Protein AF-A0A485L4R8-F1 (afdb_monomer_lite)

Organism: NCBI:txid120398

Foldseek 3Di:
DQPKAKAKAFEAALLRHGQVPDAIDIFIDGQQDFQQVVLVRVCVVVCVPPCSCPPPDSVQKFKDQDPVLSPDPDRDGGDRRHGCPPARNDSRRHIYTYDYDCVVVPPPPPQDFFFDPDPVLVVVQVVLLVLLCVCCVVVVVVLVVVQVVLVVQVVPDPDRDPDDDDDDDPPPCSSSNVSVNPDPDDDDDEDCDQDDPPHDSPNNRRNSVNVVLVVQVVQLVCVVPDPVLVVDCPHCSNVVNPNSNVVVVVVVVCVRVVPPPPDDDDDDDDD

Sequence (271 aa):
MEDNRRVWFVLVDDKGQAYMGMAAHVVNIPSDSVIAEFKDAVKEKCDRQGDDLKGILSFKLHVYANLDELHKENPVPLEEDSAIGTFGLSKKGALYVVVPSHDESSKAMDVTVKESDDKDHLKELTYYQQRGRLIQDNCKEVCDAILNKVEEFYALTDLPLPFICVEGSSGMGKSQLAFALQGRRPYFYWIATPIGVDSQQIYKNFASISRRFDYFVGLDDPRTKREDAILNSMSSIYEDGELWTYGFIRSLLDYCNSGNFANGRCPYKDC

Radius of gyration: 26.32 Å; chains: 1; bounding box: 63×38×73 Å

Structure (mmCIF, N/CA/C/O backbone):
data_AF-A0A485L4R8-F1
#
_entry.id   AF-A0A485L4R8-F1
#
loop_
_atom_site.group_PDB
_atom_site.id
_atom_site.type_symbol
_atom_site.label_atom_id
_atom_site.label_alt_id
_atom_site.label_comp_id
_atom_site.label_asym_id
_atom_site.label_entity_id
_atom_site.label_seq_id
_atom_site.pdbx_PDB_ins_code
_atom_site.Cartn_x
_atom_site.Cartn_y
_atom_site.Cartn_z
_atom_site.occupancy
_atom_site.B_iso_or_equiv
_atom_site.auth_seq_id
_atom_site.auth_comp_id
_atom_site.auth_asym_id
_atom_site.auth_atom_id
_atom_site.pdbx_PDB_model_num
ATOM 1 N N . MET A 1 1 ? 16.504 5.325 -47.261 1.00 50.53 1 MET A N 1
ATOM 2 C CA . MET A 1 1 ? 16.868 4.023 -46.672 1.00 50.53 1 MET A CA 1
ATOM 3 C C . MET A 1 1 ? 17.318 4.342 -45.272 1.00 50.53 1 MET A C 1
ATOM 5 O O . MET A 1 1 ? 18.192 5.190 -45.152 1.00 50.53 1 MET A O 1
ATOM 9 N N . GLU A 1 2 ? 16.669 3.782 -44.258 1.00 58.34 2 GLU A N 1
ATOM 10 C CA . GLU A 1 2 ? 17.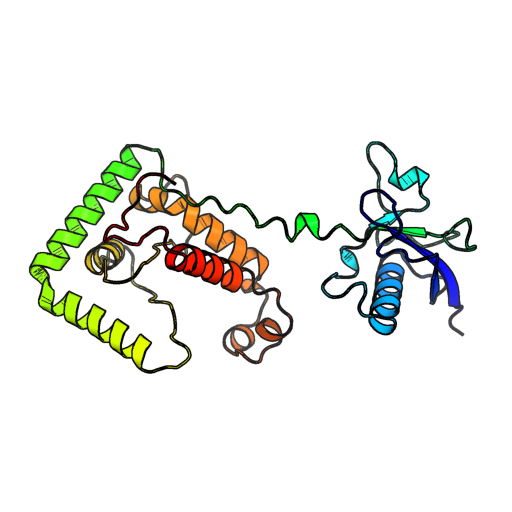186 3.870 -42.890 1.00 58.34 2 GLU A CA 1
ATOM 11 C C . GLU A 1 2 ? 18.552 3.187 -42.878 1.00 58.34 2 GLU A C 1
ATOM 13 O O . GLU A 1 2 ? 18.681 2.024 -43.271 1.00 58.34 2 GLU A O 1
ATOM 18 N N . ASP A 1 3 ? 19.586 3.959 -42.555 1.00 83.25 3 ASP A N 1
ATOM 19 C CA . ASP A 1 3 ? 20.924 3.421 -42.375 1.00 83.25 3 ASP A CA 1
ATOM 20 C C . ASP A 1 3 ? 20.928 2.698 -41.032 1.00 83.25 3 ASP A C 1
ATOM 22 O O . ASP A 1 3 ? 20.904 3.334 -39.984 1.00 83.25 3 ASP A O 1
ATOM 26 N N . ASN A 1 4 ? 20.854 1.369 -41.070 1.00 89.25 4 ASN A N 1
ATOM 27 C CA . ASN A 1 4 ? 20.826 0.539 -39.874 1.00 89.25 4 ASN A CA 1
ATOM 28 C C . ASN A 1 4 ? 22.226 0.008 -39.577 1.00 89.25 4 ASN A C 1
ATOM 30 O O . ASN A 1 4 ? 22.932 -0.493 -40.457 1.00 89.25 4 ASN A O 1
ATOM 34 N N . ARG A 1 5 ? 22.596 0.024 -38.299 1.00 91.06 5 ARG A N 1
ATOM 35 C CA . ARG A 1 5 ? 23.877 -0.466 -37.791 1.00 91.06 5 ARG A CA 1
ATOM 36 C C . ARG A 1 5 ? 23.697 -1.651 -36.855 1.00 91.06 5 ARG A C 1
ATOM 38 O O . ARG A 1 5 ? 22.714 -1.773 -36.128 1.00 91.06 5 ARG A O 1
ATOM 45 N N . ARG A 1 6 ? 24.717 -2.509 -36.839 1.00 93.56 6 ARG A N 1
ATOM 46 C CA . ARG A 1 6 ? 24.861 -3.586 -35.854 1.00 93.56 6 ARG A CA 1
ATOM 47 C C . ARG A 1 6 ? 25.519 -3.045 -34.596 1.00 93.56 6 ARG A C 1
ATOM 49 O O . ARG A 1 6 ? 26.616 -2.495 -34.683 1.00 93.56 6 ARG A O 1
ATOM 56 N N . VAL A 1 7 ? 24.896 -3.279 -33.446 1.00 95.62 7 VAL A N 1
ATOM 57 C CA . VAL A 1 7 ? 25.447 -2.923 -32.134 1.00 95.62 7 VAL A CA 1
ATOM 58 C C . VAL A 1 7 ? 25.569 -4.171 -31.274 1.00 95.62 7 VAL A C 1
ATOM 60 O O . VAL A 1 7 ? 24.579 -4.843 -30.983 1.00 95.62 7 VAL A O 1
ATOM 63 N N . TRP A 1 8 ? 26.805 -4.500 -30.909 1.00 96.44 8 TRP A N 1
ATOM 64 C CA . TRP A 1 8 ? 27.137 -5.601 -30.015 1.00 96.44 8 TRP A CA 1
ATOM 65 C C . TRP A 1 8 ? 26.924 -5.206 -28.558 1.00 96.44 8 TRP A C 1
ATOM 67 O O . TRP A 1 8 ? 27.327 -4.119 -28.142 1.00 96.44 8 TRP A O 1
ATOM 77 N N . PHE A 1 9 ? 26.356 -6.123 -27.781 1.00 94.88 9 PHE A N 1
ATOM 78 C CA . PHE A 1 9 ? 26.111 -5.947 -26.355 1.00 94.88 9 PHE A CA 1
ATOM 79 C C . PHE A 1 9 ? 26.279 -7.257 -25.585 1.00 94.88 9 PHE A C 1
ATOM 81 O O . PHE A 1 9 ? 26.231 -8.340 -26.171 1.00 94.88 9 PHE A O 1
ATOM 88 N N . VAL A 1 10 ? 26.480 -7.159 -24.277 1.00 93.62 10 VAL A N 1
ATOM 89 C CA . VAL A 1 10 ? 26.489 -8.278 -23.329 1.00 93.62 10 VAL A CA 1
ATOM 90 C C . VAL A 1 10 ? 25.524 -7.935 -22.202 1.00 93.62 10 VAL A C 1
ATOM 92 O O . VAL A 1 10 ? 25.563 -6.814 -21.698 1.00 93.62 10 VAL A O 1
ATOM 95 N N . LEU A 1 11 ? 24.679 -8.891 -21.815 1.00 91.38 11 LEU A N 1
ATOM 96 C CA . LEU A 1 11 ? 23.879 -8.774 -20.598 1.00 91.38 11 LEU A CA 1
ATOM 97 C C . LEU A 1 11 ? 24.709 -9.221 -19.404 1.00 91.38 11 LEU A C 1
ATOM 99 O O . LEU A 1 11 ? 25.280 -10.316 -19.411 1.00 91.38 11 LEU A O 1
ATOM 103 N N . VAL A 1 12 ? 24.757 -8.379 -18.382 1.00 89.50 12 VAL A N 1
ATOM 104 C CA . VAL A 1 12 ? 25.459 -8.666 -17.133 1.00 89.50 12 VAL A CA 1
ATOM 105 C C . VAL A 1 12 ? 24.585 -8.364 -15.922 1.00 89.50 12 VAL A C 1
ATOM 107 O O . VAL A 1 12 ? 23.624 -7.608 -16.032 1.00 89.50 12 VAL A O 1
ATOM 110 N N . ASP A 1 13 ? 24.902 -8.968 -14.7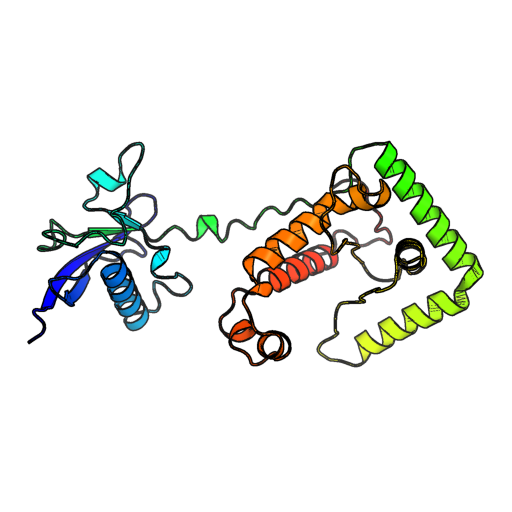82 1.00 86.94 13 ASP A N 1
ATOM 111 C CA . ASP A 1 13 ? 24.355 -8.568 -13.487 1.00 86.94 13 ASP A CA 1
ATOM 112 C C . ASP A 1 13 ? 25.042 -7.297 -12.944 1.00 86.94 13 ASP A C 1
ATOM 114 O O . ASP A 1 13 ? 25.935 -6.715 -13.570 1.00 86.94 13 ASP A O 1
ATOM 118 N N . ASP A 1 14 ? 24.622 -6.867 -11.754 1.00 80.75 14 ASP A N 1
ATOM 119 C CA . ASP A 1 14 ? 25.173 -5.725 -11.013 1.00 80.75 14 ASP A CA 1
ATOM 120 C C . ASP A 1 14 ? 26.667 -5.860 -10.658 1.00 80.75 14 ASP A C 1
ATOM 122 O O . ASP A 1 14 ? 27.319 -4.870 -10.328 1.00 80.75 14 ASP A O 1
ATOM 126 N N . LYS A 1 15 ? 27.234 -7.066 -10.763 1.00 80.50 15 LYS A N 1
ATOM 127 C CA . LYS A 1 15 ? 28.652 -7.375 -10.526 1.00 80.50 15 LYS A CA 1
ATOM 128 C C . LYS A 1 15 ? 29.443 -7.529 -11.826 1.00 80.50 15 LYS A C 1
ATOM 130 O O . LYS A 1 15 ? 30.606 -7.932 -11.777 1.00 80.50 15 LYS A O 1
ATOM 135 N N . GLY A 1 16 ? 28.829 -7.259 -12.980 1.00 81.12 16 GLY A N 1
ATOM 136 C CA . GLY A 1 16 ? 29.465 -7.406 -14.287 1.00 81.12 16 GLY A CA 1
ATOM 137 C C . GLY A 1 16 ? 29.642 -8.861 -14.739 1.00 81.12 16 GLY A C 1
ATOM 138 O O . GLY A 1 16 ? 30.386 -9.116 -15.689 1.00 81.12 16 GLY A O 1
ATOM 139 N N . GLN A 1 17 ? 28.987 -9.827 -14.087 1.00 85.75 17 GLN A N 1
ATOM 140 C CA . GLN A 1 17 ? 29.003 -11.233 -14.495 1.00 85.75 17 GLN A CA 1
ATOM 141 C C . GLN A 1 17 ? 27.931 -11.497 -15.548 1.00 85.75 17 GLN A C 1
ATOM 143 O O . GLN A 1 17 ? 26.891 -10.853 -15.555 1.00 85.75 17 GLN A O 1
ATOM 148 N N . ALA A 1 18 ? 28.169 -12.458 -16.443 1.00 85.38 18 ALA A N 1
ATOM 149 C CA . ALA A 1 18 ? 27.232 -12.784 -17.517 1.00 85.38 18 ALA A CA 1
ATOM 150 C C . ALA A 1 18 ? 25.843 -13.156 -16.968 1.00 85.38 18 ALA A C 1
ATOM 152 O O . ALA A 1 18 ? 25.689 -14.160 -16.267 1.00 85.38 18 ALA A O 1
ATOM 153 N N . TYR A 1 19 ? 24.828 -12.377 -17.338 1.00 81.19 19 TYR A N 1
ATOM 154 C CA . TYR A 1 19 ? 23.455 -12.601 -16.900 1.00 81.19 19 TYR A CA 1
ATOM 155 C C . TYR A 1 19 ? 22.917 -13.897 -17.516 1.00 81.19 19 TYR A C 1
ATOM 157 O O . TYR A 1 19 ? 22.982 -14.081 -18.732 1.00 81.19 19 TYR A O 1
ATOM 165 N N . MET A 1 20 ? 22.451 -14.829 -16.677 1.00 74.94 20 MET A N 1
ATOM 166 C CA . MET A 1 20 ? 21.982 -16.168 -17.082 1.00 74.94 20 MET A CA 1
ATOM 167 C C . MET A 1 20 ? 22.962 -16.948 -17.988 1.00 74.94 20 MET A C 1
ATOM 169 O O . MET A 1 20 ? 22.558 -17.787 -18.790 1.00 74.94 20 MET A O 1
ATOM 173 N N . GLY A 1 21 ? 24.270 -16.683 -17.878 1.00 69.00 21 GLY A N 1
ATOM 174 C CA . GLY A 1 21 ? 25.283 -17.325 -18.723 1.00 69.00 21 GLY A CA 1
ATOM 175 C C . GLY A 1 21 ? 25.257 -16.885 -20.193 1.00 69.00 21 GLY A C 1
ATOM 176 O O . GLY A 1 21 ? 25.842 -17.566 -21.040 1.00 69.00 21 GLY A O 1
ATOM 177 N N . MET A 1 22 ? 24.601 -15.764 -20.514 1.00 72.88 22 MET A N 1
ATOM 178 C CA . MET A 1 22 ? 24.531 -15.252 -21.880 1.00 72.88 22 MET A CA 1
ATOM 179 C C . MET A 1 22 ? 25.880 -14.759 -22.400 1.00 72.88 22 MET A C 1
ATOM 181 O O . MET A 1 22 ? 26.682 -14.135 -21.704 1.00 72.88 22 MET A O 1
ATOM 185 N N . ALA A 1 23 ? 26.108 -15.015 -23.686 1.00 81.44 23 ALA A N 1
ATOM 186 C CA . ALA A 1 23 ? 27.245 -14.483 -24.420 1.00 81.44 23 ALA A CA 1
ATOM 187 C C . ALA A 1 23 ? 26.910 -13.113 -25.037 1.00 81.44 23 ALA A C 1
ATOM 189 O O . ALA A 1 23 ? 25.791 -12.622 -24.950 1.00 81.44 23 ALA A O 1
ATOM 190 N N . ALA A 1 24 ? 27.880 -12.486 -25.707 1.00 86.50 24 ALA A N 1
ATOM 191 C CA . ALA A 1 24 ? 27.609 -11.253 -26.442 1.00 86.50 24 ALA A CA 1
ATOM 192 C C . ALA A 1 24 ? 26.621 -11.480 -27.600 1.00 86.50 24 ALA A C 1
ATOM 194 O O . ALA A 1 24 ? 26.826 -12.370 -28.435 1.00 86.50 24 ALA A O 1
ATOM 195 N N . HIS A 1 25 ? 25.624 -10.608 -27.694 1.00 90.31 25 HIS A N 1
ATOM 196 C CA . HIS A 1 25 ? 24.596 -10.576 -28.725 1.00 90.31 25 HIS A CA 1
ATOM 197 C C . HIS A 1 25 ? 24.671 -9.278 -29.542 1.00 90.31 25 HIS A C 1
ATOM 199 O O . HIS A 1 25 ? 25.528 -8.424 -29.325 1.00 90.31 25 HIS A O 1
ATOM 205 N N . VAL A 1 26 ? 23.800 -9.162 -30.547 1.00 93.06 26 VAL A N 1
ATOM 206 C CA . VAL A 1 26 ? 23.752 -8.016 -31.464 1.00 93.06 26 VAL A CA 1
ATOM 207 C C . VAL A 1 26 ? 22.314 -7.581 -31.718 1.00 93.06 26 VAL A C 1
ATOM 209 O O . VAL A 1 26 ? 21.455 -8.435 -31.941 1.00 93.06 26 VAL A O 1
ATOM 212 N N . VAL A 1 27 ? 22.058 -6.278 -31.723 1.00 94.31 27 VAL A N 1
ATOM 213 C CA . VAL A 1 27 ? 20.811 -5.672 -32.219 1.00 94.31 27 VAL A CA 1
ATOM 214 C C . VAL A 1 27 ? 21.087 -4.884 -33.499 1.00 94.31 27 VAL A C 1
ATOM 216 O O . VAL A 1 27 ? 22.215 -4.437 -33.726 1.00 94.31 27 VAL A O 1
ATOM 219 N N . ASN A 1 28 ? 20.067 -4.755 -34.347 1.00 94.31 28 ASN A N 1
ATOM 220 C CA . ASN A 1 28 ? 20.088 -3.883 -35.519 1.00 94.31 28 ASN A CA 1
ATOM 221 C C . ASN A 1 28 ? 19.180 -2.694 -35.221 1.00 94.31 28 ASN A C 1
ATOM 223 O O . ASN A 1 28 ? 17.996 -2.903 -34.980 1.00 94.31 28 ASN A O 1
ATOM 227 N N . ILE A 1 29 ? 19.739 -1.490 -35.235 1.00 93.06 29 ILE A N 1
ATOM 228 C CA . ILE A 1 29 ? 19.034 -0.241 -34.922 1.00 93.06 29 ILE A CA 1
ATOM 229 C C . ILE A 1 29 ? 19.470 0.858 -35.903 1.00 93.06 29 ILE A C 1
ATOM 231 O O . ILE A 1 29 ? 20.538 0.705 -36.512 1.00 93.06 29 ILE A O 1
ATOM 235 N N . PRO A 1 30 ? 18.697 1.943 -36.062 1.00 92.88 30 PRO A N 1
ATOM 236 C CA . PRO A 1 30 ? 19.112 3.116 -36.828 1.00 92.88 30 PRO A CA 1
ATOM 237 C C . PRO A 1 30 ? 20.484 3.672 -36.407 1.00 92.88 30 PRO A C 1
ATOM 239 O O . PRO A 1 30 ? 20.904 3.596 -35.250 1.00 92.88 30 PRO A O 1
ATOM 242 N N . SER A 1 31 ? 21.237 4.206 -37.371 1.00 88.38 31 SER A N 1
ATOM 243 C CA . SER A 1 31 ? 22.587 4.745 -37.158 1.00 88.38 31 SER A CA 1
ATOM 244 C C . SER A 1 31 ? 22.620 5.968 -36.237 1.00 88.38 31 SER A C 1
ATOM 246 O O . SER A 1 31 ? 23.642 6.204 -35.590 1.00 88.38 31 SER A O 1
ATOM 248 N N . ASP A 1 32 ? 21.526 6.721 -36.180 1.00 89.62 32 ASP A N 1
ATOM 249 C CA . ASP A 1 32 ? 21.309 7.902 -35.345 1.00 89.62 32 ASP A CA 1
ATOM 250 C C . ASP A 1 32 ? 20.651 7.592 -33.991 1.00 89.62 32 ASP A C 1
ATOM 252 O O . ASP A 1 32 ? 20.410 8.516 -33.215 1.00 89.62 32 ASP A O 1
ATOM 256 N N . SER A 1 33 ? 20.429 6.312 -33.670 1.00 90.69 33 SER A N 1
ATOM 257 C CA . SER A 1 33 ? 19.805 5.912 -32.412 1.00 90.69 33 SER A CA 1
ATOM 258 C C . SER A 1 33 ? 20.568 6.363 -31.168 1.00 90.69 33 SER A C 1
ATOM 260 O O . SER A 1 33 ? 21.808 6.398 -31.110 1.00 90.69 33 SER A O 1
ATOM 262 N N . VAL A 1 34 ? 19.782 6.636 -30.131 1.00 90.31 34 VAL A N 1
ATOM 263 C CA . VAL A 1 34 ? 20.233 6.972 -28.777 1.00 90.31 34 VAL A CA 1
ATOM 264 C C . VAL A 1 34 ? 20.171 5.758 -27.846 1.00 90.31 34 VAL A C 1
ATOM 266 O O . VAL A 1 34 ? 19.646 4.698 -28.198 1.00 90.31 34 VAL A O 1
ATOM 269 N N . ILE A 1 35 ? 20.719 5.894 -26.639 1.00 89.69 35 ILE A N 1
ATOM 270 C CA . ILE A 1 35 ? 20.768 4.808 -25.653 1.00 89.69 35 ILE A CA 1
ATOM 271 C C . ILE A 1 35 ? 19.369 4.301 -25.273 1.00 89.69 35 ILE A C 1
ATOM 273 O O . ILE A 1 35 ? 19.212 3.091 -25.121 1.00 89.69 35 ILE A O 1
ATOM 277 N N . ALA A 1 36 ? 18.354 5.167 -25.175 1.00 81.56 36 ALA A N 1
ATOM 278 C CA . ALA A 1 36 ? 16.973 4.751 -24.897 1.00 81.56 36 ALA A CA 1
ATOM 279 C C . ALA A 1 36 ? 16.441 3.739 -25.932 1.00 81.56 36 ALA A C 1
ATOM 281 O O . ALA A 1 36 ? 16.028 2.636 -25.575 1.00 81.56 36 ALA A O 1
ATOM 282 N N . GLU A 1 37 ? 16.549 4.065 -27.222 1.00 88.06 37 GLU A N 1
ATOM 283 C CA . GLU A 1 37 ? 16.113 3.194 -28.324 1.00 88.06 37 GLU A CA 1
ATOM 284 C C . GLU A 1 37 ? 16.899 1.877 -28.358 1.00 88.06 37 GLU A C 1
ATOM 286 O O . GLU A 1 37 ? 16.365 0.810 -28.667 1.00 88.06 37 GLU A O 1
ATOM 291 N N . PHE A 1 38 ? 18.181 1.928 -27.993 1.00 93.25 38 PHE A N 1
ATOM 292 C CA . PHE A 1 38 ? 18.995 0.729 -27.846 1.00 93.25 38 PHE A CA 1
ATOM 293 C C . PHE A 1 38 ? 18.520 -0.169 -26.694 1.00 93.25 38 PHE A C 1
ATOM 295 O O . PHE A 1 38 ? 18.464 -1.386 -26.882 1.00 93.25 38 PHE A O 1
ATOM 302 N N . LYS A 1 39 ? 18.143 0.391 -25.533 1.00 91.62 39 LYS A N 1
ATOM 303 C CA . LYS A 1 39 ? 17.572 -0.384 -24.414 1.00 91.62 39 LYS A CA 1
ATOM 304 C C . LYS A 1 39 ? 16.289 -1.102 -24.844 1.00 91.62 39 LYS A C 1
ATOM 306 O O . LYS A 1 39 ? 16.130 -2.286 -24.543 1.00 91.62 39 LYS A O 1
ATOM 311 N N . ASP A 1 40 ? 15.418 -0.422 -25.587 1.00 88.00 40 ASP A N 1
ATOM 312 C CA . ASP A 1 40 ? 14.185 -1.009 -26.124 1.00 88.00 40 ASP A CA 1
ATOM 313 C C . ASP A 1 40 ? 14.479 -2.150 -27.103 1.00 88.00 40 ASP A C 1
ATOM 315 O O . ASP A 1 40 ? 13.918 -3.239 -26.972 1.00 88.00 40 ASP A O 1
ATOM 319 N N . ALA A 1 41 ? 15.424 -1.955 -28.028 1.00 92.75 41 ALA A N 1
ATOM 320 C CA . ALA A 1 41 ? 15.828 -2.987 -28.981 1.00 92.75 41 ALA A CA 1
ATOM 321 C C . ALA A 1 41 ? 16.456 -4.216 -28.299 1.00 92.75 41 ALA A C 1
ATOM 323 O O . ALA A 1 41 ? 16.241 -5.355 -28.728 1.00 92.75 41 ALA A O 1
ATOM 324 N N . VAL A 1 42 ? 17.238 -4.010 -27.233 1.00 90.81 42 VAL A N 1
ATOM 325 C CA . VAL A 1 42 ? 17.793 -5.101 -26.418 1.00 90.81 42 VAL A CA 1
ATOM 326 C C . VAL A 1 42 ? 16.670 -5.860 -25.722 1.00 90.81 42 VAL A C 1
ATOM 328 O O . VAL A 1 42 ? 16.638 -7.089 -25.814 1.00 90.81 42 VAL A O 1
ATOM 331 N N . LYS A 1 43 ? 15.728 -5.154 -25.087 1.00 86.69 43 LYS A N 1
ATOM 332 C CA . LYS A 1 43 ? 14.575 -5.775 -24.431 1.00 86.69 43 LYS A CA 1
ATOM 333 C C . LYS A 1 43 ? 13.748 -6.605 -25.407 1.00 86.69 43 LYS A C 1
ATOM 335 O O . LYS A 1 43 ? 13.560 -7.798 -25.185 1.00 86.69 43 LYS A O 1
ATOM 340 N N . GLU A 1 44 ? 13.332 -6.002 -26.515 1.00 87.50 44 GLU A N 1
ATOM 341 C CA . GLU A 1 44 ? 12.519 -6.661 -27.537 1.00 87.50 44 GLU A CA 1
ATOM 342 C C . GLU A 1 44 ? 13.203 -7.930 -28.073 1.00 87.50 44 GLU A C 1
ATOM 344 O O . GLU A 1 44 ? 12.561 -8.954 -28.320 1.00 87.50 44 GLU A O 1
ATOM 349 N N . LYS A 1 45 ? 14.531 -7.892 -28.231 1.00 88.38 45 LYS A N 1
ATOM 350 C CA . LYS A 1 45 ? 15.305 -9.063 -28.636 1.00 88.38 45 LYS A CA 1
ATOM 351 C C . LYS A 1 45 ? 15.279 -10.177 -27.586 1.00 88.38 45 LYS A C 1
ATOM 353 O O . LYS A 1 45 ? 15.116 -11.331 -27.977 1.00 88.38 45 LYS A O 1
ATOM 358 N N . CYS A 1 46 ? 15.469 -9.859 -26.308 1.00 84.44 46 CYS A N 1
ATOM 359 C CA . CYS A 1 46 ? 15.510 -10.862 -25.238 1.00 84.44 46 CYS A CA 1
ATOM 360 C C . CYS A 1 46 ? 14.133 -11.494 -25.012 1.00 84.44 46 CYS A C 1
ATOM 362 O O . CYS A 1 46 ? 14.023 -12.716 -24.930 1.00 84.44 46 CYS A O 1
ATOM 364 N N . ASP A 1 47 ? 13.076 -10.680 -25.035 1.00 81.12 47 ASP A N 1
ATOM 365 C CA . ASP A 1 47 ? 11.696 -11.153 -24.904 1.00 81.12 47 ASP A CA 1
ATOM 366 C C . ASP A 1 47 ? 11.349 -12.139 -26.042 1.00 81.12 47 ASP A C 1
ATOM 368 O O . ASP A 1 47 ? 10.801 -13.211 -25.805 1.00 81.12 47 ASP A O 1
ATOM 372 N N . ARG A 1 48 ? 11.786 -11.868 -27.283 1.00 80.75 48 ARG A N 1
ATOM 373 C CA . ARG A 1 48 ? 11.597 -12.795 -28.419 1.00 80.75 48 ARG A CA 1
ATOM 374 C C . ARG A 1 48 ? 12.374 -14.111 -28.315 1.00 80.75 48 ARG A C 1
ATOM 376 O O . ARG A 1 48 ? 11.999 -15.068 -28.992 1.00 80.75 48 ARG A O 1
ATOM 383 N N . GLN A 1 49 ? 13.498 -14.145 -27.598 1.00 75.19 49 GLN A N 1
ATOM 384 C CA . GLN A 1 49 ? 14.407 -15.299 -27.593 1.00 75.19 49 GLN A CA 1
ATOM 385 C C . GLN A 1 49 ? 14.174 -16.263 -26.429 1.00 75.19 49 GLN A C 1
ATOM 387 O O . GLN A 1 49 ? 14.479 -17.447 -26.585 1.00 75.19 49 GLN A O 1
ATOM 392 N N . GLY A 1 50 ? 13.595 -15.802 -25.321 1.00 66.62 50 GLY A N 1
ATOM 393 C CA . GLY A 1 50 ? 13.395 -16.666 -24.160 1.00 66.62 50 GLY A CA 1
ATOM 394 C C . GLY A 1 50 ? 12.692 -16.034 -22.966 1.00 66.62 50 GLY A C 1
ATOM 395 O O . GLY A 1 50 ? 12.723 -16.642 -21.902 1.00 66.62 50 GLY A O 1
ATOM 396 N N . ASP A 1 51 ? 12.061 -14.858 -23.110 1.00 67.44 51 ASP A N 1
ATOM 397 C CA . ASP A 1 51 ? 11.502 -14.102 -21.974 1.00 67.44 51 ASP A CA 1
ATOM 398 C C . ASP A 1 51 ? 12.566 -13.765 -20.892 1.00 67.44 51 ASP A C 1
ATOM 400 O O . ASP A 1 51 ? 12.237 -13.546 -19.728 1.00 67.44 51 ASP A O 1
ATOM 404 N N . ASP A 1 52 ? 13.856 -13.689 -21.248 1.00 69.44 52 ASP A N 1
ATOM 405 C CA . ASP A 1 52 ? 14.957 -13.543 -20.275 1.00 69.44 52 ASP A CA 1
ATOM 406 C C . ASP A 1 52 ? 14.926 -12.214 -19.489 1.00 69.44 52 ASP A C 1
ATOM 408 O O . ASP A 1 52 ? 15.543 -12.097 -18.433 1.00 69.44 52 ASP A O 1
ATOM 412 N N . LEU A 1 53 ? 14.196 -11.209 -19.991 1.00 73.44 53 LEU A N 1
ATOM 413 C CA . LEU A 1 53 ? 13.957 -9.913 -19.337 1.00 73.44 53 LEU A CA 1
ATOM 414 C C . LEU A 1 53 ? 12.483 -9.721 -18.937 1.00 73.44 53 LEU A C 1
ATOM 416 O O . LEU A 1 53 ? 11.992 -8.591 -18.823 1.00 73.44 53 LEU A O 1
ATOM 420 N N . LYS A 1 54 ? 11.746 -10.816 -18.732 1.00 73.31 54 LYS A N 1
ATOM 421 C CA . LYS A 1 54 ? 10.341 -10.772 -18.323 1.00 73.31 54 LYS A CA 1
ATOM 422 C C . LYS A 1 54 ? 10.171 -10.024 -17.001 1.00 73.31 54 LYS A C 1
ATOM 424 O O . LYS A 1 54 ? 10.827 -10.325 -16.012 1.00 73.31 54 LYS A O 1
ATOM 429 N N . GLY A 1 55 ? 9.269 -9.042 -16.991 1.00 67.81 55 GLY A N 1
ATOM 430 C CA . GLY A 1 55 ? 9.035 -8.165 -15.835 1.00 67.81 55 GLY A CA 1
ATOM 431 C C . GLY A 1 55 ? 10.067 -7.041 -15.663 1.00 67.81 55 GLY A C 1
ATOM 432 O O . GLY A 1 55 ? 9.896 -6.187 -14.798 1.00 67.81 55 GLY A O 1
ATOM 433 N N . ILE A 1 56 ? 11.108 -6.984 -16.500 1.00 74.44 56 ILE A N 1
ATOM 434 C CA . ILE A 1 56 ? 12.094 -5.901 -16.497 1.00 74.44 56 ILE A CA 1
ATOM 435 C C . ILE A 1 56 ? 11.746 -4.918 -17.616 1.00 74.44 56 ILE A C 1
ATOM 437 O O . ILE A 1 56 ? 11.712 -5.267 -18.799 1.00 74.44 56 ILE A O 1
ATOM 441 N N . LEU A 1 57 ? 11.469 -3.672 -17.230 1.00 75.50 57 LEU A N 1
ATOM 442 C CA . LEU A 1 57 ? 11.224 -2.570 -18.159 1.00 75.50 57 LEU A CA 1
ATOM 443 C C . LEU A 1 57 ? 12.555 -2.084 -18.742 1.00 75.50 57 LEU A C 1
ATOM 445 O O . LEU A 1 57 ? 13.555 -2.012 -18.028 1.00 75.50 57 LEU A O 1
ATOM 449 N N . SER A 1 58 ? 12.571 -1.733 -20.028 1.00 80.12 58 SER A N 1
ATOM 450 C CA . SER A 1 58 ? 13.789 -1.339 -20.752 1.00 80.12 58 SER A CA 1
ATOM 451 C C . SER A 1 58 ? 14.512 -0.160 -20.097 1.00 80.12 58 SER A C 1
ATOM 453 O O . SER A 1 58 ? 15.733 -0.196 -19.984 1.00 80.12 58 SER A O 1
ATOM 455 N N . PHE A 1 59 ? 13.787 0.835 -19.571 1.00 76.56 59 PHE A N 1
ATOM 456 C CA . PHE A 1 59 ? 14.388 1.986 -18.880 1.00 76.56 59 PHE A CA 1
ATOM 457 C C . PHE A 1 59 ? 15.143 1.612 -17.592 1.00 76.56 59 PHE A C 1
ATOM 459 O O . PHE A 1 59 ? 16.052 2.335 -17.190 1.00 76.56 59 PHE A O 1
ATOM 466 N N . LYS A 1 60 ? 14.818 0.471 -16.958 1.00 81.75 60 LYS A N 1
ATOM 467 C CA . LYS A 1 60 ? 15.538 -0.032 -15.773 1.00 81.75 60 LYS A CA 1
ATOM 468 C C . LYS A 1 60 ? 16.909 -0.624 -16.131 1.00 81.75 60 LYS A C 1
ATOM 470 O O . LYS A 1 60 ? 17.708 -0.870 -15.236 1.00 81.75 60 LYS A O 1
ATOM 475 N N . LEU A 1 61 ? 17.198 -0.860 -17.412 1.00 86.62 61 LEU A N 1
ATOM 476 C CA . LEU A 1 61 ? 18.512 -1.322 -17.850 1.00 86.62 61 LEU A CA 1
ATOM 477 C C . LEU A 1 61 ? 19.524 -0.175 -17.768 1.00 86.62 61 LEU A C 1
ATOM 479 O O . LEU A 1 61 ? 19.281 0.923 -18.279 1.00 86.62 61 LEU A O 1
ATOM 483 N N . HIS A 1 62 ? 20.692 -0.445 -17.190 1.00 90.25 62 HIS A N 1
ATOM 484 C CA . HIS A 1 62 ? 21.817 0.488 -17.204 1.00 90.25 62 HIS A CA 1
ATOM 485 C C . HIS A 1 62 ? 22.817 0.077 -18.281 1.00 90.25 62 HIS A C 1
ATOM 487 O O . HIS A 1 62 ? 23.126 -1.101 -18.434 1.00 90.25 62 HIS A O 1
ATOM 493 N N . VAL A 1 63 ? 23.321 1.040 -19.053 1.00 92.44 63 VAL A N 1
ATOM 494 C CA . VAL A 1 63 ? 24.216 0.766 -20.183 1.00 92.44 63 VAL A CA 1
ATOM 495 C C . VAL A 1 63 ? 25.563 1.419 -19.930 1.00 92.44 63 VAL A C 1
ATOM 497 O O . VAL A 1 63 ? 25.633 2.620 -19.701 1.00 92.44 63 VAL A O 1
ATOM 500 N N . TYR A 1 64 ? 26.635 0.640 -20.015 1.00 93.19 64 TYR A N 1
ATOM 501 C CA . TYR A 1 64 ? 28.008 1.100 -19.839 1.00 93.19 64 TYR A CA 1
ATOM 502 C C . TYR A 1 64 ? 28.820 0.863 -21.108 1.00 93.19 64 TYR A C 1
ATOM 504 O O . TYR A 1 64 ? 28.633 -0.131 -21.819 1.00 93.19 64 TYR A O 1
ATOM 512 N N . ALA A 1 65 ? 29.756 1.773 -21.386 1.00 91.50 65 ALA A N 1
ATOM 513 C CA . ALA A 1 65 ? 30.589 1.709 -22.584 1.00 91.50 65 ALA A CA 1
ATOM 514 C C . ALA A 1 65 ? 31.478 0.451 -22.631 1.00 91.50 65 ALA A C 1
ATOM 516 O O . ALA A 1 65 ? 31.790 -0.045 -23.713 1.00 91.50 65 ALA A O 1
ATOM 517 N N . ASN A 1 66 ? 31.914 -0.039 -21.467 1.00 89.88 66 ASN A N 1
ATOM 518 C CA . ASN A 1 66 ? 32.754 -1.222 -21.291 1.00 89.88 66 ASN A CA 1
ATOM 519 C C . ASN A 1 66 ? 32.751 -1.664 -19.809 1.00 89.88 66 ASN A C 1
ATOM 521 O O . ASN A 1 66 ? 32.174 -0.988 -18.956 1.00 89.88 66 ASN A O 1
ATOM 525 N N . LEU A 1 67 ? 33.412 -2.788 -19.512 1.00 87.31 67 LEU A N 1
ATOM 526 C CA . LEU A 1 67 ? 33.503 -3.349 -18.160 1.00 87.31 67 LEU A CA 1
ATOM 527 C C . LEU A 1 67 ? 34.273 -2.448 -17.179 1.00 87.31 67 LEU A C 1
ATOM 529 O O . LEU A 1 67 ? 33.937 -2.406 -16.000 1.00 87.31 67 LEU A O 1
ATOM 533 N N . ASP A 1 68 ? 35.283 -1.714 -17.653 1.00 88.38 68 ASP A N 1
ATOM 534 C CA . ASP A 1 68 ? 36.089 -0.842 -16.792 1.00 88.38 68 ASP A CA 1
ATOM 535 C C . ASP A 1 68 ? 35.257 0.338 -16.268 1.00 88.38 68 ASP A C 1
ATOM 537 O O . ASP A 1 68 ? 35.391 0.712 -15.107 1.00 88.38 68 ASP A O 1
ATOM 541 N N . GLU A 1 69 ? 34.363 0.896 -17.094 1.00 88.25 69 GLU A N 1
ATOM 542 C CA . GLU A 1 69 ? 33.405 1.935 -16.686 1.00 88.25 69 GLU A CA 1
ATOM 543 C C . GLU A 1 69 ? 32.414 1.433 -15.629 1.00 88.25 69 GLU A C 1
ATOM 545 O O . GLU A 1 69 ? 32.130 2.149 -14.669 1.00 88.25 69 GLU A O 1
ATOM 550 N N . LEU A 1 70 ? 31.930 0.195 -15.778 1.00 87.12 70 LEU A N 1
ATOM 551 C CA . LEU A 1 70 ? 31.036 -0.443 -14.809 1.00 87.12 70 LEU A CA 1
ATOM 552 C C . LEU A 1 70 ? 31.717 -0.663 -13.446 1.00 87.12 70 LEU A C 1
ATOM 554 O O . LEU A 1 70 ? 31.068 -0.560 -12.412 1.00 87.12 70 LEU A O 1
ATOM 558 N N . HIS A 1 71 ? 33.021 -0.948 -13.425 1.00 87.50 71 HIS A N 1
ATOM 559 C CA . HIS A 1 71 ? 33.774 -1.237 -12.198 1.00 87.50 71 HIS A CA 1
ATOM 560 C C . HIS A 1 71 ? 34.406 -0.009 -11.522 1.00 87.50 71 HIS A C 1
ATOM 562 O O . HIS A 1 71 ? 35.177 -0.159 -10.570 1.00 87.50 71 HIS A O 1
ATOM 568 N N . LYS A 1 72 ? 34.114 1.212 -11.985 1.00 86.56 72 LYS A N 1
ATOM 569 C CA . LYS A 1 72 ? 34.538 2.433 -11.283 1.00 86.56 72 LYS A CA 1
ATOM 570 C C . LYS A 1 72 ? 33.865 2.530 -9.911 1.00 86.56 72 LYS A C 1
ATOM 572 O O . LYS A 1 72 ? 32.763 2.041 -9.719 1.00 86.56 72 LYS A O 1
ATOM 577 N N . GLU A 1 73 ? 34.510 3.230 -8.974 1.00 73.81 73 GLU A N 1
ATOM 578 C CA . GLU A 1 73 ? 33.988 3.456 -7.612 1.00 73.81 73 GLU A CA 1
ATOM 579 C C . GLU A 1 73 ? 32.607 4.138 -7.609 1.00 73.81 73 GLU A C 1
ATOM 581 O O . GLU A 1 73 ? 31.783 3.865 -6.746 1.00 73.81 73 GLU A O 1
ATOM 586 N N . ASN A 1 74 ? 32.339 4.980 -8.612 1.00 79.38 74 ASN A N 1
ATOM 587 C CA . ASN A 1 74 ? 31.028 5.566 -8.884 1.00 79.38 74 ASN A CA 1
ATOM 588 C C . ASN A 1 74 ? 30.718 5.386 -10.377 1.00 79.38 74 ASN A C 1
ATOM 590 O O . ASN A 1 74 ? 31.070 6.258 -11.180 1.00 79.38 74 ASN A O 1
ATOM 594 N N . PRO A 1 75 ? 30.150 4.240 -10.780 1.00 82.94 75 PRO A N 1
ATOM 595 C CA . PRO A 1 75 ? 29.952 3.929 -12.184 1.00 82.94 75 PRO A CA 1
ATOM 596 C C . PRO A 1 75 ? 28.779 4.746 -12.729 1.00 82.94 75 PRO A C 1
ATOM 598 O O . PRO A 1 75 ? 27.648 4.633 -12.257 1.00 82.94 75 PRO A O 1
ATOM 601 N N . VAL A 1 76 ? 29.045 5.567 -13.743 1.00 83.38 76 VAL A N 1
ATOM 602 C CA . VAL A 1 76 ? 28.030 6.410 -14.388 1.00 83.38 76 VAL A CA 1
ATOM 603 C C . VAL A 1 76 ? 27.574 5.727 -15.680 1.00 83.38 76 VAL A C 1
ATOM 605 O O . VAL A 1 76 ? 28.408 5.520 -16.567 1.00 83.38 76 VAL A O 1
ATOM 608 N N . PRO A 1 77 ? 26.295 5.325 -15.797 1.00 89.62 77 PRO A N 1
ATOM 609 C CA . PRO A 1 77 ? 25.776 4.765 -17.037 1.00 89.62 77 PRO A CA 1
ATOM 610 C C . PRO A 1 77 ? 25.718 5.833 -18.135 1.00 89.62 77 PRO A C 1
ATOM 612 O O . PRO A 1 77 ? 25.697 7.031 -17.866 1.00 89.62 77 PRO A O 1
ATOM 615 N N . LEU A 1 78 ? 25.676 5.394 -19.390 1.00 87.75 78 LEU A N 1
ATOM 616 C CA . LEU A 1 78 ? 25.434 6.275 -20.526 1.00 87.75 78 LEU A CA 1
ATOM 617 C C . LEU A 1 78 ? 24.021 6.865 -20.429 1.00 87.75 78 LEU A C 1
ATOM 619 O O . LEU A 1 78 ? 23.052 6.128 -20.221 1.00 87.75 78 LEU A O 1
ATOM 623 N N . GLU A 1 79 ? 23.928 8.183 -20.597 1.00 83.94 79 GLU A N 1
ATOM 624 C CA . GLU A 1 79 ? 22.665 8.926 -20.555 1.00 83.94 79 GLU A CA 1
ATOM 625 C C . GLU A 1 79 ? 21.725 8.481 -21.680 1.00 83.94 79 GLU A C 1
ATOM 627 O O . GLU A 1 79 ? 22.160 8.120 -22.776 1.00 83.94 79 GLU A O 1
ATOM 632 N N . GLU A 1 80 ? 20.421 8.511 -21.419 1.00 77.25 80 GLU A N 1
ATOM 633 C CA . GLU A 1 80 ? 19.413 7.938 -22.320 1.00 77.25 80 GLU A CA 1
ATOM 634 C C . GLU A 1 80 ? 19.308 8.657 -23.669 1.00 77.25 80 GLU A C 1
ATOM 636 O O . GLU A 1 80 ? 19.040 8.017 -24.689 1.00 77.25 80 GLU A O 1
ATOM 641 N N . ASP A 1 81 ? 19.565 9.963 -23.680 1.00 83.56 81 ASP A N 1
ATOM 642 C CA . ASP A 1 81 ? 19.560 10.829 -24.860 1.00 83.56 81 ASP A CA 1
ATOM 643 C C . ASP A 1 81 ? 20.916 10.871 -25.586 1.00 83.56 81 ASP A C 1
ATOM 645 O O . ASP A 1 81 ? 21.041 11.488 -26.647 1.00 83.56 81 ASP A O 1
ATOM 649 N N . SER A 1 82 ? 21.940 10.197 -25.052 1.00 85.31 82 SER A N 1
ATOM 650 C CA . SER A 1 82 ? 23.247 10.140 -25.695 1.00 85.31 82 SER A CA 1
ATOM 651 C C . SER A 1 82 ? 23.190 9.304 -26.967 1.00 85.31 82 SER A C 1
ATOM 653 O O . SER A 1 82 ? 22.692 8.177 -26.984 1.00 85.31 82 SER A O 1
ATOM 655 N N . ALA A 1 83 ? 23.771 9.834 -28.043 1.00 89.88 83 ALA A N 1
ATOM 656 C CA . ALA A 1 83 ? 23.969 9.074 -29.267 1.00 89.88 83 ALA A CA 1
ATOM 657 C C . ALA A 1 83 ? 24.886 7.869 -29.003 1.00 89.88 83 ALA A C 1
ATOM 659 O O . ALA A 1 83 ? 25.926 7.990 -28.352 1.00 89.88 83 ALA A O 1
ATOM 660 N N . ILE A 1 84 ? 24.553 6.711 -29.579 1.00 90.31 84 ILE A N 1
ATOM 661 C CA . ILE A 1 84 ? 25.350 5.482 -29.406 1.00 90.31 84 ILE A CA 1
ATOM 662 C C . ILE A 1 84 ? 26.750 5.632 -30.023 1.00 90.31 84 ILE A C 1
ATOM 664 O O . ILE A 1 84 ? 27.706 4.976 -29.605 1.00 90.31 84 ILE A O 1
ATOM 668 N N . GLY A 1 85 ? 26.898 6.497 -31.030 1.00 87.50 85 GLY A N 1
ATOM 669 C CA . GLY A 1 85 ? 28.198 6.867 -31.585 1.00 87.50 85 GLY A CA 1
ATOM 670 C C . GLY A 1 85 ? 29.001 5.649 -32.045 1.00 87.50 85 GLY A C 1
ATOM 671 O O . GLY A 1 85 ? 28.540 4.849 -32.854 1.00 87.50 85 GLY A O 1
ATOM 672 N N . THR A 1 86 ? 30.221 5.470 -31.547 1.00 89.19 86 THR A N 1
ATOM 673 C CA . THR A 1 86 ? 31.115 4.371 -31.962 1.00 89.19 86 THR A CA 1
ATOM 674 C C . THR A 1 86 ? 31.040 3.129 -31.067 1.00 89.19 86 THR A C 1
ATOM 676 O O . THR A 1 86 ? 31.789 2.173 -31.288 1.00 89.19 86 THR A O 1
ATOM 679 N N . PHE A 1 87 ? 30.134 3.090 -30.085 1.00 91.06 87 PHE A N 1
ATOM 680 C CA . PHE A 1 87 ? 30.014 1.953 -29.171 1.00 91.06 87 PHE A CA 1
ATOM 681 C C . PHE A 1 87 ? 29.427 0.708 -29.851 1.00 91.06 87 PHE A C 1
ATOM 683 O O . PHE A 1 87 ? 28.569 0.798 -30.729 1.00 91.06 87 PHE A O 1
ATOM 690 N N . GLY A 1 88 ? 29.880 -0.485 -29.455 1.00 91.19 88 GLY A N 1
ATOM 691 C CA . GLY A 1 88 ? 29.305 -1.744 -29.931 1.00 91.19 88 GLY A CA 1
ATOM 692 C C . GLY A 1 88 ? 29.625 -2.113 -31.382 1.00 91.19 88 GLY A C 1
ATOM 693 O O . GLY A 1 88 ? 29.007 -3.032 -31.906 1.00 91.19 88 GLY A O 1
ATOM 694 N N . LEU A 1 89 ? 30.588 -1.467 -32.055 1.00 91.56 89 LEU A N 1
ATOM 695 C CA . LEU A 1 89 ? 30.941 -1.796 -33.453 1.00 91.56 89 LEU A CA 1
ATOM 696 C C . LEU A 1 89 ? 31.583 -3.187 -33.621 1.00 91.56 89 LEU A C 1
ATOM 698 O O . LEU A 1 89 ? 31.654 -3.723 -34.727 1.00 91.56 89 LEU A O 1
ATOM 702 N N . SER A 1 90 ? 32.058 -3.794 -32.533 1.00 92.25 90 SER A N 1
ATOM 703 C CA . SER A 1 90 ? 32.627 -5.142 -32.535 1.00 92.25 90 SER A CA 1
ATOM 704 C C . SER A 1 90 ? 32.303 -5.880 -31.242 1.00 92.25 90 SER A C 1
ATOM 706 O O . SER A 1 90 ? 32.067 -5.255 -30.213 1.00 92.25 90 SER A O 1
ATOM 708 N N . LYS A 1 91 ? 32.403 -7.214 -31.264 1.00 88.00 91 LYS A N 1
ATOM 709 C CA . LYS A 1 91 ? 32.218 -8.055 -30.071 1.00 88.00 91 LYS A CA 1
ATOM 710 C C . LYS A 1 91 ? 33.160 -7.688 -28.910 1.00 88.00 91 LYS A C 1
ATOM 712 O O . LYS A 1 91 ? 32.788 -7.869 -27.760 1.00 88.00 91 LYS A O 1
ATOM 717 N N . LYS A 1 92 ? 34.370 -7.180 -29.194 1.00 87.12 92 LYS A N 1
ATOM 718 C CA . LYS A 1 92 ? 35.324 -6.725 -28.161 1.00 87.12 92 LYS A CA 1
ATOM 719 C C . LYS A 1 92 ? 34.959 -5.365 -27.565 1.00 87.12 92 LYS A C 1
ATOM 721 O O . LYS A 1 92 ? 35.309 -5.105 -26.425 1.00 87.12 92 LYS A O 1
ATOM 726 N N . GLY A 1 93 ? 34.291 -4.514 -28.340 1.00 89.38 93 GLY A N 1
ATOM 727 C CA . GLY A 1 93 ? 33.795 -3.209 -27.902 1.00 89.38 93 GLY A CA 1
ATOM 728 C C . GLY A 1 93 ? 32.296 -3.229 -27.621 1.00 89.38 93 GLY A C 1
ATOM 729 O O . GLY A 1 93 ? 31.632 -2.235 -27.900 1.00 89.38 93 GLY A O 1
ATOM 730 N N . ALA A 1 94 ? 31.762 -4.377 -27.196 1.00 93.50 94 ALA A N 1
ATOM 731 C CA . ALA A 1 94 ? 30.348 -4.538 -26.897 1.00 93.50 94 ALA A CA 1
ATOM 732 C C . ALA A 1 94 ? 29.946 -3.670 -25.697 1.00 93.50 94 ALA A C 1
ATOM 734 O O . ALA A 1 94 ? 30.706 -3.552 -24.737 1.00 93.50 94 ALA A O 1
ATOM 735 N N . LEU A 1 95 ? 28.742 -3.102 -25.759 1.00 95.31 95 LEU A N 1
ATOM 736 C CA . LEU A 1 95 ? 28.136 -2.395 -24.634 1.00 95.31 95 LEU A CA 1
ATOM 737 C C . LEU A 1 95 ? 27.778 -3.376 -23.515 1.00 95.31 95 LEU A C 1
ATOM 739 O O . LEU A 1 95 ? 27.322 -4.489 -23.782 1.00 95.31 95 LEU A O 1
ATOM 743 N N . TYR A 1 96 ? 27.952 -2.947 -22.270 1.00 94.06 96 TYR A N 1
ATOM 744 C CA . TYR A 1 96 ? 27.568 -3.723 -21.095 1.00 94.06 96 TYR A CA 1
ATOM 745 C C . TYR A 1 96 ? 26.197 -3.252 -20.641 1.00 94.06 96 TYR A C 1
ATOM 747 O O . TYR A 1 96 ? 26.046 -2.129 -20.167 1.00 94.06 96 TYR A O 1
ATOM 755 N N . VAL A 1 97 ? 25.198 -4.102 -20.843 1.00 93.75 97 VAL A N 1
ATOM 756 C CA . VAL A 1 97 ? 23.822 -3.853 -20.429 1.00 93.75 97 VAL A CA 1
ATOM 757 C C . VAL A 1 97 ? 23.624 -4.566 -19.103 1.00 93.75 97 VAL A C 1
ATOM 759 O O . VAL A 1 97 ? 23.510 -5.790 -19.050 1.00 93.75 97 VAL A O 1
ATOM 762 N N . VAL A 1 98 ? 23.645 -3.789 -18.029 1.00 91.38 98 VAL A N 1
ATOM 763 C CA . VAL A 1 98 ? 23.406 -4.275 -16.678 1.00 91.38 98 VAL A CA 1
ATOM 764 C C . VAL A 1 98 ? 21.911 -4.468 -16.515 1.00 91.38 98 VAL A C 1
ATOM 766 O O . VAL A 1 98 ? 21.123 -3.519 -16.580 1.00 91.38 98 VAL A O 1
ATOM 769 N N . VAL A 1 99 ? 21.543 -5.723 -16.305 1.00 87.00 99 VAL A N 1
ATOM 770 C CA . VAL A 1 99 ? 20.237 -6.099 -15.805 1.00 87.00 99 VAL A CA 1
ATOM 771 C C . VAL A 1 99 ? 20.309 -5.888 -14.298 1.00 87.00 99 VAL A C 1
ATOM 773 O O . VAL A 1 99 ? 21.063 -6.613 -13.639 1.00 87.00 99 VAL A O 1
ATOM 776 N N . PRO A 1 100 ? 19.606 -4.888 -13.736 1.00 75.44 100 PRO A N 1
ATOM 777 C CA . PRO A 1 100 ? 19.571 -4.734 -12.292 1.00 75.44 100 PRO A CA 1
ATOM 778 C C . PRO A 1 100 ? 19.107 -6.064 -11.706 1.00 75.44 100 PRO A C 1
ATOM 780 O O . PRO A 1 100 ? 18.085 -6.620 -12.123 1.00 75.44 100 PRO A O 1
ATOM 783 N N . SER A 1 101 ? 19.909 -6.611 -10.796 1.00 62.91 101 SER A N 1
ATOM 784 C CA . SER A 1 101 ? 19.531 -7.791 -10.040 1.00 62.91 101 SER A CA 1
ATOM 785 C C . SER A 1 101 ? 18.136 -7.523 -9.464 1.00 62.91 101 SER A C 1
ATOM 787 O O . SER A 1 101 ? 17.867 -6.458 -8.901 1.00 62.91 101 SER A O 1
ATOM 789 N N . HIS A 1 102 ? 17.211 -8.476 -9.622 1.00 49.09 102 HIS A N 1
ATOM 790 C CA . HIS A 1 102 ? 15.882 -8.391 -9.001 1.00 49.09 102 HIS A CA 1
ATOM 791 C C . HIS A 1 102 ? 15.964 -8.203 -7.466 1.00 49.09 102 HIS A C 1
ATOM 793 O O . HIS A 1 102 ? 14.955 -7.909 -6.837 1.00 49.09 102 HIS A O 1
ATOM 799 N N . ASP A 1 103 ? 17.160 -8.253 -6.872 1.00 41.00 103 ASP A N 1
ATOM 800 C CA . ASP A 1 103 ? 17.485 -7.994 -5.467 1.00 41.00 103 ASP A CA 1
ATOM 801 C C . ASP A 1 103 ? 17.186 -6.577 -4.938 1.00 41.00 103 ASP A C 1
ATOM 803 O O . ASP A 1 103 ? 17.345 -6.333 -3.740 1.00 41.00 103 ASP A O 1
ATOM 807 N N . GLU A 1 104 ? 16.667 -5.657 -5.754 1.00 40.81 104 GLU A N 1
ATOM 808 C CA . GLU A 1 104 ? 16.116 -4.381 -5.256 1.00 40.81 104 GLU A CA 1
ATOM 809 C C . GLU A 1 104 ? 14.582 -4.277 -5.383 1.00 40.81 104 GLU A C 1
ATOM 811 O O . GLU A 1 104 ? 13.981 -3.445 -4.707 1.00 40.81 104 GLU A O 1
ATOM 816 N N . SER A 1 105 ? 13.916 -5.152 -6.155 1.00 39.34 105 SER A N 1
ATOM 817 C CA . SER A 1 105 ? 12.438 -5.226 -6.211 1.00 39.34 105 SER A CA 1
ATOM 818 C C . SER A 1 105 ? 11.855 -6.489 -5.563 1.00 39.34 105 SER A C 1
ATOM 820 O O . SER A 1 105 ? 10.650 -6.550 -5.329 1.00 39.34 105 SER A O 1
ATOM 822 N N . SER A 1 106 ? 12.695 -7.478 -5.249 1.00 39.38 106 SER A N 1
ATOM 823 C CA . SER A 1 106 ? 12.368 -8.661 -4.451 1.00 39.38 106 SER A CA 1
ATOM 824 C C . SER A 1 106 ? 13.256 -8.805 -3.215 1.00 39.38 106 SER A C 1
ATOM 826 O O . SER A 1 106 ? 13.330 -9.888 -2.635 1.00 39.38 106 SER A O 1
ATOM 828 N N . LYS A 1 107 ? 13.844 -7.713 -2.706 1.00 40.56 107 LYS A N 1
ATOM 829 C CA . LYS A 1 107 ? 13.797 -7.581 -1.248 1.00 40.56 107 LYS A CA 1
ATOM 830 C C . LYS A 1 107 ? 12.312 -7.593 -0.941 1.00 40.56 107 LYS A C 1
ATOM 832 O O . LYS A 1 107 ? 11.594 -6.716 -1.418 1.00 40.56 107 LYS A O 1
ATOM 837 N N . ALA A 1 108 ? 11.840 -8.589 -0.193 1.00 44.69 108 ALA A N 1
ATOM 838 C CA . ALA A 1 108 ? 10.652 -8.367 0.608 1.00 44.69 108 ALA A CA 1
ATOM 839 C C . ALA A 1 108 ? 10.883 -6.997 1.248 1.00 44.69 108 ALA A C 1
ATOM 841 O O . ALA A 1 108 ? 11.838 -6.847 2.016 1.00 44.69 108 ALA A O 1
ATOM 842 N N . MET A 1 109 ? 10.156 -5.969 0.793 1.00 51.47 109 MET A N 1
ATOM 843 C CA . MET A 1 109 ? 10.258 -4.667 1.423 1.00 51.47 109 MET A CA 1
ATOM 844 C C . MET A 1 109 ? 9.943 -4.968 2.874 1.00 51.47 109 MET A C 1
ATOM 846 O O . MET A 1 109 ? 8.854 -5.460 3.168 1.00 51.47 109 MET A O 1
ATOM 850 N N . ASP A 1 110 ? 10.919 -4.775 3.755 1.00 53.25 110 ASP A N 1
ATOM 851 C CA . ASP A 1 110 ? 10.677 -4.964 5.170 1.00 53.25 110 ASP A CA 1
ATOM 852 C C . ASP A 1 110 ? 9.777 -3.805 5.594 1.00 53.25 110 ASP A C 1
ATOM 854 O O . ASP A 1 110 ? 10.194 -2.658 5.820 1.00 53.25 110 ASP A O 1
ATOM 858 N N . VAL A 1 111 ? 8.475 -4.064 5.514 1.00 63.03 111 VAL A N 1
ATOM 859 C CA . VAL A 1 111 ? 7.453 -3.095 5.853 1.00 63.03 111 VAL A CA 1
ATOM 860 C C . VAL A 1 111 ? 7.203 -3.227 7.340 1.00 63.03 111 VAL A C 1
ATOM 862 O O . VAL A 1 111 ? 6.279 -3.897 7.788 1.00 63.03 111 VAL A O 1
ATOM 865 N N . THR A 1 112 ? 8.020 -2.532 8.122 1.00 70.12 112 THR A N 1
ATOM 866 C CA . THR A 1 112 ? 7.745 -2.375 9.545 1.00 70.12 112 THR A CA 1
ATOM 867 C C . THR A 1 112 ? 6.558 -1.433 9.727 1.00 70.12 112 THR A C 1
ATOM 869 O O . THR A 1 112 ? 6.642 -0.233 9.436 1.00 70.12 112 THR A O 1
ATOM 872 N N . VAL A 1 113 ? 5.456 -1.983 10.229 1.00 74.50 113 VAL A N 1
ATOM 873 C CA . VAL A 1 113 ? 4.283 -1.240 10.683 1.00 74.50 113 VAL A CA 1
ATOM 874 C C . VAL A 1 113 ? 4.190 -1.379 12.192 1.00 74.50 113 VAL A C 1
ATOM 876 O O . VAL A 1 113 ? 4.101 -2.490 12.702 1.00 74.50 113 VAL A O 1
ATOM 879 N N . LYS A 1 114 ? 4.174 -0.253 12.905 1.00 78.88 114 LYS A N 1
ATOM 880 C CA . LYS A 1 114 ? 4.026 -0.246 14.362 1.00 78.88 114 LYS A CA 1
ATOM 881 C C . LYS A 1 114 ? 3.227 0.945 14.868 1.00 78.88 114 LYS A C 1
ATOM 883 O O . LYS A 1 114 ? 3.094 1.957 14.176 1.00 78.88 114 LYS A O 1
ATOM 888 N N . GLU A 1 115 ? 2.717 0.810 16.086 1.00 78.56 115 GLU A N 1
ATOM 889 C CA . GLU A 1 115 ? 2.161 1.928 16.841 1.00 78.56 115 GLU A CA 1
ATOM 890 C C . GLU A 1 115 ? 3.222 2.970 17.186 1.00 78.56 115 GLU A C 1
ATOM 892 O O . GLU A 1 115 ? 4.429 2.769 17.042 1.00 78.56 115 GLU A O 1
ATOM 897 N N . SER A 1 116 ? 2.743 4.122 17.637 1.00 82.56 116 SER A N 1
ATOM 898 C CA . SER A 1 116 ? 3.612 5.172 18.132 1.00 82.56 116 SER A CA 1
ATOM 899 C C . SER A 1 116 ? 4.263 4.767 19.457 1.00 82.56 116 SER A C 1
ATOM 901 O O . SER A 1 116 ? 3.567 4.380 20.387 1.00 82.56 116 SER A O 1
ATOM 903 N N . ASP A 1 117 ? 5.574 4.982 19.591 1.00 83.44 117 ASP A N 1
ATOM 904 C CA . ASP A 1 117 ? 6.276 4.832 20.878 1.00 83.44 117 ASP A CA 1
ATOM 905 C C . ASP A 1 117 ? 6.007 6.020 21.835 1.00 83.44 117 ASP A C 1
ATOM 907 O O . ASP A 1 117 ? 6.352 5.985 23.018 1.00 83.44 117 ASP A O 1
ATOM 911 N N . ASP A 1 118 ? 5.405 7.100 21.324 1.00 90.19 118 ASP A N 1
ATOM 912 C CA . ASP A 1 118 ? 5.026 8.280 22.104 1.00 90.19 118 ASP A CA 1
ATOM 913 C C . ASP A 1 118 ? 3.901 7.969 23.108 1.00 90.19 118 ASP A C 1
ATOM 915 O O . ASP A 1 118 ? 2.832 7.461 22.756 1.00 90.19 118 ASP A O 1
ATOM 919 N N . LYS A 1 119 ? 4.136 8.320 24.375 1.00 90.25 119 LYS A N 1
ATOM 920 C CA . LYS A 1 119 ? 3.231 8.013 25.489 1.00 90.25 119 LYS A CA 1
ATOM 921 C C . LYS A 1 119 ? 1.879 8.713 25.386 1.00 90.25 119 LYS A C 1
ATOM 923 O O . LYS A 1 119 ? 0.883 8.130 25.816 1.00 90.25 119 LYS A O 1
ATOM 928 N N . ASP A 1 120 ? 1.829 9.930 24.854 1.00 89.50 120 ASP A N 1
ATOM 929 C CA . ASP A 1 120 ? 0.579 10.677 24.724 1.00 89.50 120 ASP A CA 1
ATOM 930 C C . ASP A 1 120 ? -0.279 10.068 23.618 1.00 89.50 120 ASP A C 1
ATOM 932 O O . ASP A 1 120 ? -1.481 9.869 23.804 1.00 89.50 120 ASP A O 1
ATOM 936 N N . HIS A 1 121 ? 0.347 9.651 22.514 1.00 89.44 121 HIS A N 1
ATOM 937 C CA . HIS A 1 121 ? -0.345 8.903 21.467 1.00 89.44 121 HIS A CA 1
ATOM 938 C C . HIS A 1 121 ? -0.932 7.596 22.029 1.00 89.44 121 HIS A C 1
ATOM 940 O O . HIS A 1 121 ? -2.130 7.348 21.869 1.00 89.44 121 HIS A O 1
ATOM 946 N N . LEU A 1 122 ? -0.144 6.801 22.759 1.00 89.88 122 LEU A N 1
ATOM 947 C CA . LEU A 1 122 ? -0.607 5.535 23.347 1.00 89.88 122 LEU A CA 1
ATOM 948 C C . LEU A 1 122 ? -1.720 5.723 24.390 1.00 89.88 122 LEU A C 1
ATOM 950 O O . LEU A 1 122 ? -2.644 4.906 24.493 1.00 89.88 122 LEU A O 1
ATOM 954 N N . LYS A 1 123 ? -1.660 6.809 25.167 1.00 92.81 123 LYS A N 1
ATOM 955 C CA . LYS A 1 123 ? -2.715 7.172 26.118 1.00 92.81 123 LYS A CA 1
ATOM 956 C C . LYS A 1 123 ? -4.025 7.473 25.394 1.00 92.81 123 LYS A C 1
ATOM 958 O O . LYS A 1 123 ? -5.070 6.962 25.799 1.00 92.81 123 LYS A O 1
ATOM 963 N N . GLU A 1 124 ? -3.962 8.247 24.315 1.00 92.94 124 GLU A N 1
ATOM 964 C CA . GLU A 1 124 ? -5.130 8.577 23.499 1.00 92.94 124 GLU A CA 1
ATOM 965 C C . GLU A 1 124 ? -5.715 7.323 22.833 1.00 92.94 124 GLU A C 1
ATOM 967 O O . GLU A 1 124 ? -6.924 7.096 22.866 1.00 92.94 124 GLU A O 1
ATOM 972 N N . LEU A 1 125 ? -4.866 6.438 22.308 1.00 90.75 125 LEU A N 1
ATOM 973 C CA . LEU A 1 125 ? -5.295 5.146 21.774 1.00 90.75 125 LEU A CA 1
ATOM 974 C C . LEU A 1 125 ? -6.050 4.319 22.820 1.00 90.75 125 LEU A C 1
ATOM 976 O O . LEU A 1 125 ? -7.148 3.827 22.555 1.00 90.75 125 LEU A O 1
ATOM 980 N N . THR A 1 126 ? -5.484 4.199 24.021 1.00 91.81 126 THR A N 1
ATOM 981 C CA . THR A 1 126 ? -6.108 3.464 25.127 1.00 91.81 126 THR A CA 1
ATOM 982 C C . THR A 1 126 ? -7.477 4.051 25.470 1.00 91.81 126 THR A C 1
ATOM 984 O O . THR A 1 126 ? -8.436 3.305 25.684 1.00 91.81 126 THR A O 1
ATOM 987 N N . TYR A 1 127 ? -7.592 5.381 25.483 1.00 93.31 127 TYR A N 1
ATOM 988 C CA . TYR A 1 127 ? -8.862 6.067 25.694 1.00 93.31 127 TYR A CA 1
ATOM 989 C C . TYR A 1 127 ? -9.897 5.681 24.626 1.00 93.31 127 TYR A C 1
ATOM 991 O O . TYR A 1 127 ? -10.999 5.249 24.970 1.00 93.31 127 TYR A O 1
ATOM 999 N N . TYR A 1 128 ? -9.547 5.742 23.340 1.00 91.94 128 TYR A N 1
ATOM 1000 C CA . TYR A 1 128 ? -10.462 5.371 22.256 1.00 91.94 128 TYR A CA 1
ATOM 1001 C C . TYR A 1 128 ? -10.865 3.891 22.281 1.00 91.94 128 TYR A C 1
ATOM 1003 O O . TYR A 1 128 ? -12.040 3.585 22.083 1.00 91.94 128 TYR A O 1
ATOM 1011 N N . GLN A 1 129 ? -9.945 2.978 22.602 1.00 90.44 129 GLN A N 1
ATOM 1012 C CA . GLN A 1 129 ? -10.260 1.556 22.782 1.00 90.44 129 GLN A CA 1
ATOM 1013 C C . GLN A 1 129 ? -11.249 1.330 23.936 1.00 90.44 129 GLN A C 1
ATOM 1015 O O . GLN A 1 129 ? -12.184 0.541 23.819 1.00 90.44 129 GLN A O 1
ATOM 1020 N N . GLN A 1 130 ? -11.076 2.035 25.059 1.00 93.06 130 GLN A N 1
ATOM 1021 C CA . GLN A 1 130 ? -12.018 1.969 26.180 1.00 93.06 130 GLN A CA 1
ATOM 1022 C C . GLN A 1 130 ? -13.397 2.514 25.798 1.00 93.06 130 GLN A C 1
ATOM 1024 O O . GLN A 1 130 ? -14.409 1.912 26.153 1.00 93.06 130 GLN A O 1
ATOM 1029 N N . ARG A 1 131 ? -13.452 3.621 25.047 1.00 93.44 131 ARG A N 1
ATOM 1030 C CA . ARG A 1 131 ? -14.714 4.169 24.533 1.00 93.44 131 ARG A CA 1
ATOM 1031 C C . ARG A 1 131 ? -15.387 3.217 23.546 1.00 93.44 131 ARG A C 1
ATOM 1033 O O . ARG A 1 131 ? -16.595 3.047 23.642 1.00 93.44 131 ARG A O 1
ATOM 1040 N N . GLY A 1 132 ? -14.624 2.578 22.660 1.00 91.88 132 GLY A N 1
ATOM 1041 C CA . GLY A 1 132 ? -15.120 1.556 21.738 1.00 91.88 132 GLY A CA 1
ATOM 1042 C C . GLY A 1 132 ? -15.776 0.391 22.474 1.00 91.88 132 GLY A C 1
ATOM 1043 O O . GLY A 1 132 ? -16.942 0.106 22.222 1.00 91.88 132 GLY A O 1
ATOM 1044 N N . ARG A 1 133 ? -15.085 -0.191 23.466 1.00 91.62 133 ARG A N 1
ATOM 1045 C CA . ARG A 1 133 ? -15.644 -1.255 24.320 1.00 91.62 133 ARG A CA 1
ATOM 1046 C C . ARG A 1 133 ? -16.928 -0.824 25.022 1.00 91.62 133 ARG A C 1
ATOM 1048 O O . ARG A 1 133 ? -17.923 -1.529 24.962 1.00 91.62 133 ARG A O 1
ATOM 1055 N N . LEU A 1 134 ? -16.940 0.370 25.614 1.00 94.69 134 LEU A N 1
ATOM 1056 C CA . LEU A 1 134 ? -18.134 0.890 26.281 1.00 94.69 134 LEU A CA 1
ATOM 1057 C C . LEU A 1 134 ? -19.319 1.056 25.314 1.00 94.69 134 LEU A C 1
ATOM 1059 O O . LEU A 1 134 ? -20.461 0.819 25.698 1.00 94.69 134 LEU A O 1
ATOM 1063 N N . ILE A 1 135 ? -19.073 1.485 24.073 1.00 93.25 135 ILE A N 1
ATOM 1064 C CA . ILE A 1 135 ? -20.115 1.574 23.040 1.00 93.25 135 ILE A CA 1
ATOM 1065 C C . ILE A 1 135 ? -20.581 0.172 22.650 1.00 93.25 135 ILE A C 1
ATOM 1067 O O . ILE A 1 135 ? -21.782 -0.055 22.587 1.00 93.25 135 ILE A O 1
ATOM 1071 N N . GLN A 1 136 ? -19.659 -0.762 22.430 1.00 91.31 136 GLN A N 1
ATOM 1072 C CA . GLN A 1 136 ? -19.975 -2.144 22.078 1.00 91.31 136 GLN A CA 1
ATOM 1073 C C . GLN A 1 136 ? -20.820 -2.830 23.160 1.00 91.31 136 GLN A C 1
ATOM 1075 O O . GLN A 1 136 ? -21.796 -3.494 22.832 1.00 91.31 136 GLN A O 1
ATOM 1080 N N . ASP A 1 137 ? -20.505 -2.619 24.438 1.00 92.75 137 ASP A N 1
ATOM 1081 C CA . ASP A 1 137 ? -21.261 -3.183 25.560 1.00 92.75 137 ASP A CA 1
ATOM 1082 C C . ASP A 1 137 ? -22.679 -2.597 25.649 1.00 92.75 137 ASP A C 1
ATOM 1084 O O . ASP A 1 137 ? -23.648 -3.329 25.848 1.00 92.75 137 ASP A O 1
ATOM 1088 N N . ASN A 1 138 ? -22.819 -1.279 25.467 1.00 95.75 138 ASN A N 1
ATOM 1089 C CA . ASN A 1 138 ? -24.111 -0.590 25.573 1.00 95.75 138 ASN A CA 1
ATOM 1090 C C . ASN A 1 138 ? -24.986 -0.722 24.316 1.00 95.75 138 ASN A C 1
ATOM 1092 O O . ASN A 1 138 ? -26.208 -0.633 24.409 1.00 95.75 138 ASN A O 1
ATOM 1096 N N . CYS A 1 139 ? -24.378 -0.922 23.147 1.00 93.88 139 CYS A N 1
ATOM 1097 C CA . CYS A 1 139 ? -25.043 -1.016 21.845 1.00 93.88 139 CYS A CA 1
ATOM 1098 C C . CYS A 1 139 ? -24.847 -2.400 21.210 1.00 93.88 139 CYS A C 1
ATOM 1100 O O . CYS A 1 139 ? -24.794 -2.521 19.983 1.00 93.88 139 CYS A O 1
ATOM 1102 N N . LYS A 1 140 ? -24.729 -3.441 22.042 1.00 92.38 140 LYS A N 1
ATOM 1103 C CA . LYS A 1 140 ? -24.314 -4.785 21.628 1.00 92.38 140 LYS A CA 1
ATOM 1104 C C . LYS A 1 140 ? -25.106 -5.337 20.453 1.00 92.38 140 LYS A C 1
ATOM 1106 O O . LYS A 1 140 ? -24.507 -5.786 19.488 1.00 92.38 140 LYS A O 1
ATOM 1111 N N . GLU A 1 141 ? -26.432 -5.250 20.503 1.00 94.94 141 GLU A N 1
ATOM 1112 C CA . GLU A 1 141 ? -27.301 -5.768 19.439 1.00 94.94 141 GLU A CA 1
ATOM 1113 C C . GLU A 1 141 ? -27.022 -5.103 18.085 1.00 94.94 141 GLU A C 1
ATOM 1115 O O . GLU A 1 141 ? -26.986 -5.777 17.058 1.00 94.94 141 GLU A O 1
ATOM 1120 N N . VAL A 1 142 ? -26.761 -3.791 18.079 1.00 92.81 142 VAL A N 1
ATOM 1121 C CA . VAL A 1 142 ? -26.448 -3.033 16.860 1.00 92.81 142 VAL A CA 1
ATOM 1122 C C . VAL A 1 142 ? -25.063 -3.408 16.335 1.00 92.81 142 VAL A C 1
ATOM 1124 O O . VAL A 1 142 ? -24.906 -3.667 15.142 1.00 92.81 142 VAL A O 1
ATOM 1127 N N . CYS A 1 143 ? -24.061 -3.473 17.216 1.00 90.69 143 CYS A N 1
ATOM 1128 C CA . CYS A 1 143 ? -22.709 -3.888 16.846 1.00 90.69 143 CYS A CA 1
ATOM 1129 C C . CYS A 1 143 ? -22.690 -5.326 16.305 1.00 90.69 143 CYS A C 1
ATOM 1131 O O . CYS A 1 143 ? -22.106 -5.573 15.252 1.00 90.69 143 CYS A O 1
ATOM 1133 N N . ASP A 1 144 ? -23.374 -6.254 16.977 1.00 91.38 144 ASP A N 1
ATOM 1134 C CA . ASP A 1 144 ? -23.489 -7.650 16.554 1.00 91.38 144 ASP A CA 1
ATOM 1135 C C . ASP A 1 144 ? -24.241 -7.768 15.224 1.00 91.38 144 ASP A C 1
ATOM 1137 O O . ASP A 1 144 ? -23.824 -8.543 14.368 1.00 91.38 144 ASP A O 1
ATOM 1141 N N . ALA A 1 145 ? -25.297 -6.981 14.995 1.00 92.62 145 ALA A N 1
ATOM 1142 C CA . ALA A 1 145 ? -26.003 -6.966 13.715 1.00 92.62 145 ALA A CA 1
ATOM 1143 C C . ALA A 1 145 ? -25.091 -6.527 12.558 1.00 92.62 145 ALA A C 1
ATOM 1145 O O . ALA A 1 145 ? -25.077 -7.176 11.511 1.00 92.62 145 ALA A O 1
ATOM 1146 N N . ILE A 1 146 ? -24.291 -5.470 12.751 1.00 89.00 146 ILE A N 1
ATOM 1147 C CA . ILE A 1 146 ? -23.319 -5.008 11.748 1.00 89.00 146 ILE A CA 1
ATOM 1148 C C . ILE A 1 146 ? -22.270 -6.094 11.488 1.00 89.00 146 ILE A C 1
ATOM 1150 O O . ILE A 1 146 ? -22.036 -6.456 10.337 1.00 89.00 146 ILE A O 1
ATOM 1154 N N . LEU A 1 147 ? -21.668 -6.650 12.542 1.00 87.25 147 LEU A N 1
ATOM 1155 C CA . LEU A 1 147 ? -20.630 -7.675 12.417 1.00 87.25 147 LEU A CA 1
ATOM 1156 C C . LEU A 1 147 ? -21.161 -8.961 11.773 1.00 87.25 147 LEU A C 1
ATOM 1158 O O . LEU A 1 147 ? -20.507 -9.517 10.898 1.00 87.25 147 LEU A O 1
ATOM 1162 N N . ASN A 1 148 ? -22.357 -9.416 12.145 1.00 88.69 148 ASN A N 1
ATOM 1163 C CA . ASN A 1 148 ? -22.984 -10.581 11.522 1.00 88.69 148 ASN A CA 1
ATOM 1164 C C . ASN A 1 148 ? -23.269 -10.326 10.037 1.00 88.69 148 ASN A C 1
ATOM 1166 O O . ASN A 1 148 ? -23.039 -11.212 9.220 1.00 88.69 148 ASN A O 1
ATOM 1170 N N . LYS A 1 149 ? -23.693 -9.111 9.666 1.00 87.19 149 LYS A N 1
ATOM 1171 C CA . LYS A 1 149 ? -23.898 -8.756 8.259 1.00 87.19 149 LYS A CA 1
ATOM 1172 C C . LYS A 1 149 ? -22.600 -8.811 7.457 1.00 87.19 149 LYS A C 1
ATOM 1174 O O . LYS A 1 149 ? -22.606 -9.271 6.320 1.00 87.19 149 LYS A O 1
ATOM 1179 N N . VAL A 1 150 ? -21.491 -8.371 8.050 1.00 82.38 150 VAL A N 1
ATOM 1180 C CA . VAL A 1 150 ? -20.160 -8.511 7.447 1.00 82.38 150 VAL A CA 1
ATOM 1181 C C . VAL A 1 150 ? -19.841 -9.991 7.232 1.00 82.38 150 VAL A C 1
ATOM 1183 O O . VAL A 1 150 ? -19.520 -10.372 6.112 1.00 82.38 150 VAL A O 1
ATOM 1186 N N . GLU A 1 151 ? -20.000 -10.839 8.251 1.00 82.38 151 GLU A N 1
ATOM 1187 C CA . GLU A 1 151 ? -19.767 -12.287 8.122 1.00 82.38 151 GLU A CA 1
ATOM 1188 C C . GLU A 1 151 ? -20.634 -12.937 7.031 1.00 82.38 151 GLU A C 1
ATOM 1190 O O . GLU A 1 151 ? -20.135 -13.756 6.262 1.00 82.38 151 GLU A O 1
ATOM 1195 N N . GLU A 1 152 ? -21.905 -12.540 6.909 1.00 84.75 152 GLU A N 1
ATOM 1196 C CA . GLU A 1 152 ? -22.782 -12.994 5.823 1.00 84.75 152 GLU A CA 1
ATOM 1197 C C . GLU A 1 152 ? -22.211 -12.639 4.445 1.00 84.75 152 GLU A C 1
ATOM 1199 O O . GLU A 1 152 ? -22.164 -13.500 3.572 1.00 84.75 152 GLU A O 1
ATOM 1204 N N . PHE A 1 153 ? -21.739 -11.405 4.236 1.00 79.44 153 PHE A N 1
ATOM 1205 C CA . PHE A 1 153 ? -21.138 -11.009 2.957 1.00 79.44 153 PHE A CA 1
ATOM 1206 C C . PHE A 1 153 ? -19.879 -11.807 2.629 1.00 79.44 153 PHE A C 1
ATOM 1208 O O . PHE A 1 153 ? -19.696 -12.200 1.480 1.00 79.44 153 PHE A O 1
ATOM 1215 N N . TYR A 1 154 ? -19.048 -12.095 3.631 1.00 75.50 154 TYR A N 1
ATOM 1216 C CA . TYR A 1 154 ? -17.880 -12.955 3.450 1.00 75.50 154 TYR A CA 1
ATOM 1217 C C . TYR A 1 154 ? -18.250 -14.404 3.110 1.00 75.50 154 TYR A C 1
ATOM 1219 O O . TYR A 1 154 ? -17.474 -15.080 2.444 1.00 75.50 154 TYR A O 1
ATOM 1227 N N . ALA A 1 155 ? -19.406 -14.891 3.566 1.00 79.06 155 ALA A N 1
ATOM 1228 C CA . ALA A 1 155 ? -19.877 -16.248 3.293 1.00 79.06 155 ALA A CA 1
ATOM 1229 C C . ALA A 1 155 ? -20.599 -16.392 1.939 1.00 79.06 155 ALA A C 1
ATOM 1231 O O . ALA A 1 155 ? -20.778 -17.511 1.463 1.00 79.06 155 ALA A O 1
ATOM 1232 N N . LEU A 1 156 ? -21.047 -15.286 1.334 1.00 74.00 156 LEU A N 1
ATOM 1233 C CA . LEU A 1 156 ? -21.849 -15.287 0.106 1.00 74.00 156 LEU A CA 1
ATOM 1234 C C . LEU A 1 156 ? -21.030 -15.400 -1.186 1.00 74.00 156 LEU A C 1
ATOM 1236 O O . LEU A 1 156 ? -21.621 -15.662 -2.234 1.00 74.00 156 LEU A O 1
ATOM 1240 N N . THR A 1 157 ? -19.716 -15.177 -1.155 1.00 59.62 157 THR A N 1
ATOM 1241 C CA . THR A 1 157 ? -18.899 -15.125 -2.373 1.00 59.62 157 THR A CA 1
ATOM 1242 C C . THR A 1 157 ? -17.647 -15.992 -2.278 1.00 59.62 157 THR A C 1
ATOM 1244 O O . THR A 1 157 ? -16.960 -16.011 -1.262 1.00 59.62 157 THR A O 1
ATOM 1247 N N . ASP A 1 158 ? -17.289 -16.637 -3.394 1.00 63.97 158 ASP A N 1
ATOM 1248 C CA . ASP A 1 158 ? -15.976 -17.284 -3.574 1.00 63.97 158 ASP A CA 1
ATOM 1249 C C . ASP A 1 158 ? -14.820 -16.251 -3.626 1.00 63.97 158 ASP A C 1
ATOM 1251 O O . ASP A 1 158 ? -13.643 -16.607 -3.612 1.00 63.97 158 ASP A O 1
ATOM 1255 N N . LEU A 1 159 ? -15.159 -14.953 -3.677 1.00 57.59 159 LEU A N 1
ATOM 1256 C CA . LEU A 1 159 ? -14.264 -13.792 -3.692 1.00 57.59 159 LEU A CA 1
ATOM 1257 C C . LEU A 1 159 ? -14.807 -12.722 -2.722 1.00 57.59 159 LEU A C 1
ATOM 1259 O O . LEU A 1 159 ? -15.552 -11.829 -3.142 1.00 57.59 159 LEU A O 1
ATOM 1263 N N . PRO A 1 160 ? -14.537 -12.814 -1.411 1.00 57.72 160 PRO A N 1
ATOM 1264 C CA . PRO A 1 160 ? -15.02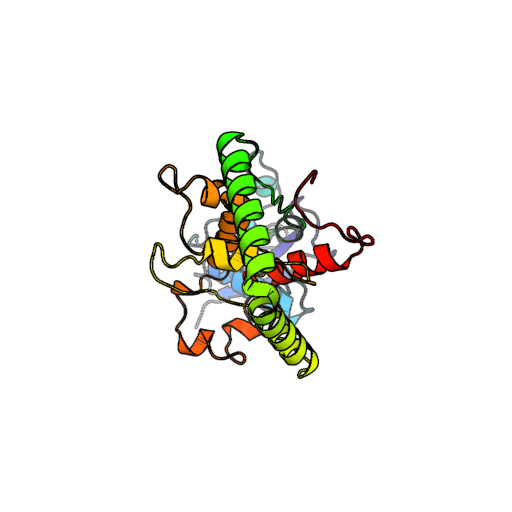7 -11.831 -0.452 1.00 57.72 160 PRO A CA 1
ATOM 1265 C C . PRO A 1 160 ? -14.333 -10.479 -0.646 1.00 57.72 160 PRO A C 1
ATOM 1267 O O . PRO A 1 160 ? -13.110 -10.412 -0.747 1.00 57.72 160 PRO A O 1
ATOM 1270 N N . LEU A 1 161 ? -15.113 -9.392 -0.669 1.00 59.12 161 LEU A N 1
ATOM 1271 C CA . LEU A 1 161 ? -14.585 -8.024 -0.660 1.00 59.12 161 LEU A CA 1
ATOM 1272 C C . LEU A 1 161 ? -13.983 -7.732 0.727 1.00 59.12 161 LEU A C 1
ATOM 1274 O O . LEU A 1 161 ? -14.739 -7.656 1.699 1.00 59.12 161 LEU A O 1
ATOM 1278 N N . PRO A 1 162 ? -12.655 -7.543 0.864 1.00 63.62 162 PRO A N 1
ATOM 1279 C CA . PRO A 1 162 ? -12.018 -7.561 2.175 1.00 63.62 162 PRO A CA 1
ATOM 1280 C C . PRO A 1 162 ? -12.058 -6.227 2.943 1.00 63.62 162 PRO A C 1
ATOM 1282 O O . PRO A 1 162 ? -11.327 -6.056 3.918 1.00 63.62 162 PRO A O 1
ATOM 1285 N N . PHE A 1 163 ? -12.899 -5.266 2.540 1.00 67.75 163 PHE A N 1
ATOM 1286 C CA . PHE A 1 163 ? -12.840 -3.894 3.056 1.00 67.75 163 PHE A CA 1
ATOM 1287 C C . PHE A 1 163 ? -14.186 -3.349 3.504 1.00 67.75 163 PHE A C 1
ATOM 1289 O O . PHE A 1 163 ? -15.192 -3.459 2.809 1.00 67.75 163 PHE A O 1
ATOM 1296 N N . ILE A 1 164 ? -14.155 -2.654 4.638 1.00 71.12 164 ILE A N 1
ATOM 1297 C CA . ILE A 1 164 ? -15.216 -1.752 5.074 1.00 71.12 164 ILE A CA 1
ATOM 1298 C C . ILE A 1 164 ? -14.618 -0.350 5.062 1.00 71.12 164 ILE A C 1
ATOM 1300 O O . ILE A 1 164 ? -13.690 -0.062 5.817 1.00 71.12 164 ILE A O 1
ATOM 1304 N N . CYS A 1 165 ? -15.142 0.523 4.206 1.00 75.25 165 CYS A N 1
ATOM 1305 C CA . CYS A 1 165 ? -14.805 1.939 4.240 1.00 75.25 165 CYS A CA 1
ATOM 1306 C C . CYS A 1 165 ? -15.811 2.671 5.135 1.00 75.25 165 CYS A C 1
ATOM 1308 O O . CYS A 1 165 ? -17.020 2.544 4.943 1.00 75.25 165 CYS A O 1
ATOM 1310 N N . VAL A 1 166 ? -15.320 3.431 6.115 1.00 76.38 166 VAL A N 1
ATOM 1311 C CA . VAL A 1 166 ? -16.157 4.274 6.979 1.00 76.38 166 VAL A CA 1
ATOM 1312 C C . VAL A 1 166 ? -15.937 5.732 6.596 1.00 76.38 166 VAL A C 1
ATOM 1314 O O . VAL A 1 166 ? -14.969 6.364 7.022 1.00 76.38 166 VAL A O 1
ATOM 1317 N N . GLU A 1 167 ? -16.858 6.273 5.806 1.00 80.62 167 GLU A N 1
ATOM 1318 C CA . GLU A 1 167 ? -16.868 7.680 5.417 1.00 80.62 167 GLU A CA 1
ATOM 1319 C C . GLU A 1 167 ? -17.813 8.500 6.309 1.00 80.62 167 GLU A C 1
ATOM 1321 O O . GLU A 1 167 ? -18.810 8.008 6.834 1.00 80.62 167 GLU A O 1
ATOM 1326 N N . GLY A 1 168 ? -17.489 9.775 6.514 1.00 79.88 168 GLY A N 1
ATOM 1327 C CA . GLY A 1 168 ? -18.336 10.709 7.249 1.00 79.88 168 GLY A CA 1
ATOM 1328 C C . GLY A 1 168 ? -17.608 12.005 7.586 1.00 79.88 168 GLY A C 1
ATOM 1329 O O . GLY A 1 168 ? -16.374 12.058 7.612 1.00 79.88 168 GLY A O 1
ATOM 1330 N N . SER A 1 169 ? -18.355 13.062 7.902 1.00 82.19 169 SER A N 1
ATOM 1331 C CA . SER A 1 169 ? -17.782 14.369 8.245 1.00 82.19 169 SER A CA 1
ATOM 1332 C C . SER A 1 169 ? -16.896 14.318 9.500 1.00 82.19 169 SER A C 1
ATOM 1334 O O . SER A 1 169 ? -16.945 13.380 10.309 1.00 82.19 169 SER A O 1
ATOM 1336 N N . SER A 1 170 ? -16.031 15.322 9.665 1.00 80.75 170 SER A N 1
ATOM 1337 C CA . SER A 1 170 ? -15.227 15.466 10.884 1.00 80.75 170 SER A CA 1
ATOM 1338 C C . SER A 1 170 ? -16.130 15.509 12.124 1.00 80.75 170 SER A C 1
ATOM 1340 O O . SER A 1 170 ? -17.205 16.101 12.091 1.00 80.75 170 SER A O 1
ATOM 1342 N N . GLY A 1 171 ? -15.727 14.831 13.201 1.00 82.12 171 GLY A N 1
ATOM 1343 C CA . GLY A 1 171 ? -16.500 14.769 14.448 1.00 82.12 171 GLY A CA 1
ATOM 1344 C C . GLY A 1 171 ? -17.702 13.812 14.462 1.00 82.12 171 GLY A C 1
ATOM 1345 O O . GLY A 1 171 ? -18.270 13.601 15.526 1.00 82.12 171 GLY A O 1
ATOM 1346 N N . MET A 1 172 ? -18.056 13.156 13.350 1.00 87.94 172 MET A N 1
ATOM 1347 C CA . MET A 1 172 ? -19.215 12.238 13.272 1.00 87.94 172 MET A CA 1
ATOM 1348 C C . MET A 1 172 ? -19.025 10.881 13.973 1.00 87.94 172 MET A C 1
ATOM 1350 O O . MET A 1 172 ? -19.837 9.979 13.814 1.00 87.94 172 MET A O 1
ATOM 1354 N N . GLY A 1 173 ? -17.946 10.703 14.737 1.00 86.81 173 GLY A N 1
ATOM 1355 C CA . GLY A 1 173 ? -17.742 9.478 15.511 1.00 86.81 173 GLY A CA 1
ATOM 1356 C C . GLY A 1 173 ? -17.092 8.314 14.754 1.00 86.81 173 GLY A C 1
ATOM 1357 O O . GLY A 1 173 ? -17.180 7.182 15.212 1.00 86.81 173 GLY A O 1
ATOM 1358 N N . LYS A 1 174 ? -16.431 8.553 13.610 1.00 88.12 174 LYS A N 1
ATOM 1359 C CA . LYS A 1 174 ? -15.813 7.488 12.788 1.00 88.12 174 LYS A CA 1
ATOM 1360 C C . LYS A 1 174 ? -14.810 6.628 13.560 1.00 88.12 174 LYS A C 1
ATOM 1362 O O . LYS A 1 174 ? -14.896 5.406 13.519 1.00 88.12 174 LYS A O 1
ATOM 1367 N N . SER A 1 175 ? -13.886 7.258 14.293 1.00 87.06 175 SER A N 1
ATOM 1368 C CA . SER A 1 175 ? -12.911 6.531 15.113 1.00 87.06 175 SER A CA 1
ATOM 1369 C C . SER A 1 175 ? -13.627 5.699 16.179 1.00 87.06 175 SER A C 1
ATOM 1371 O O . SER A 1 175 ? -13.322 4.528 16.356 1.00 87.06 175 SER A O 1
ATOM 1373 N N . GLN A 1 176 ? -14.622 6.279 16.857 1.00 88.81 176 GLN A N 1
ATOM 1374 C CA . GLN A 1 176 ? -15.426 5.591 17.867 1.00 88.81 176 GLN A CA 1
ATOM 1375 C C . GLN A 1 176 ? -16.155 4.382 17.274 1.00 88.81 176 GLN A C 1
ATOM 1377 O O . GLN A 1 176 ? -16.144 3.326 17.897 1.00 88.81 176 GLN A O 1
ATOM 1382 N N . LEU A 1 177 ? -16.730 4.512 16.073 1.00 88.75 177 LEU A N 1
ATOM 1383 C CA . LEU A 1 177 ? -17.355 3.405 15.352 1.00 88.75 177 LEU A CA 1
ATOM 1384 C C . LEU A 1 177 ? -16.336 2.307 15.026 1.00 88.75 177 LEU A C 1
ATOM 1386 O O . LEU A 1 177 ? -16.608 1.144 15.296 1.00 88.75 177 LEU A O 1
ATOM 1390 N N . ALA A 1 178 ? -15.151 2.665 14.522 1.00 87.81 178 ALA A N 1
ATOM 1391 C CA . ALA A 1 178 ? -14.095 1.700 14.215 1.00 87.81 178 ALA A CA 1
ATOM 1392 C C . ALA A 1 178 ? -13.665 0.892 15.454 1.00 87.81 178 ALA A C 1
ATOM 1394 O O . ALA A 1 178 ? -13.548 -0.328 15.380 1.00 87.81 178 ALA A O 1
ATOM 1395 N N . PHE A 1 179 ? -13.492 1.543 16.611 1.00 88.56 179 PHE A N 1
ATOM 1396 C CA . PHE A 1 179 ? -13.167 0.844 17.861 1.00 88.56 179 PHE A CA 1
ATOM 1397 C C . PHE A 1 179 ? -14.357 0.090 18.471 1.00 88.56 179 PHE A C 1
ATOM 1399 O O . PHE A 1 179 ? -14.145 -0.902 19.160 1.00 88.56 179 PHE A O 1
ATOM 1406 N N . ALA A 1 180 ? -15.598 0.534 18.249 1.00 90.62 180 ALA A N 1
ATOM 1407 C CA . ALA A 1 180 ? -16.793 -0.171 18.721 1.00 90.62 180 ALA A CA 1
ATOM 1408 C C . ALA A 1 180 ? -17.082 -1.438 17.904 1.00 90.62 180 ALA A C 1
ATOM 1410 O O . ALA A 1 180 ? -17.594 -2.421 18.431 1.00 90.62 180 ALA A O 1
ATOM 1411 N N . LEU A 1 181 ? -16.730 -1.420 16.617 1.00 87.12 181 LEU A N 1
ATOM 1412 C CA . LEU A 1 181 ? -16.813 -2.568 15.717 1.00 87.12 181 LEU A CA 1
ATOM 1413 C C . LEU A 1 181 ? -15.547 -3.435 15.752 1.00 87.12 181 LEU A C 1
ATOM 1415 O O . LEU A 1 181 ? -15.342 -4.240 14.844 1.00 87.12 181 LEU A O 1
ATOM 1419 N N . GLN A 1 182 ? -14.709 -3.307 16.790 1.00 76.94 182 GLN A N 1
ATOM 1420 C CA . GLN A 1 182 ? -13.617 -4.246 17.037 1.00 76.94 182 GLN A CA 1
ATOM 1421 C C . GLN A 1 182 ? -14.206 -5.668 17.097 1.00 76.94 182 GLN A C 1
ATOM 1423 O O . GLN A 1 182 ? -15.010 -5.995 17.973 1.00 76.94 182 GLN A O 1
ATOM 1428 N N . GLY A 1 183 ? -13.877 -6.468 16.081 1.00 65.25 183 GLY A N 1
ATOM 1429 C CA . GLY A 1 183 ? -14.673 -7.627 15.685 1.00 65.25 183 GLY A CA 1
ATOM 1430 C C . GLY A 1 183 ? -13.959 -8.970 15.806 1.00 65.25 183 GLY A C 1
ATOM 1431 O O . GLY A 1 183 ? -12.891 -9.099 16.399 1.00 65.25 183 GLY A O 1
ATOM 1432 N N . ARG A 1 184 ? -14.585 -9.992 15.212 1.00 70.38 184 ARG A N 1
ATOM 1433 C CA . ARG A 1 184 ? -14.146 -11.401 15.245 1.00 70.38 184 ARG A CA 1
ATOM 1434 C C . ARG A 1 184 ? -12.972 -11.704 14.305 1.00 70.38 184 ARG A C 1
ATOM 1436 O O . ARG A 1 184 ? -12.425 -12.802 14.357 1.00 70.38 184 ARG A O 1
ATOM 1443 N N . ARG A 1 185 ? -12.601 -10.748 13.450 1.00 69.94 185 ARG A N 1
ATOM 1444 C CA . ARG A 1 185 ? -11.541 -10.862 12.443 1.00 69.94 185 ARG A CA 1
ATOM 1445 C C . ARG A 1 185 ? -10.441 -9.831 12.702 1.00 69.94 185 ARG A C 1
ATOM 1447 O O . ARG A 1 185 ? -10.737 -8.771 13.261 1.00 69.94 185 ARG A O 1
ATOM 1454 N N . PRO A 1 186 ? -9.196 -10.105 12.278 1.00 71.75 186 PRO A N 1
ATOM 1455 C CA . PRO A 1 186 ? -8.170 -9.076 12.194 1.00 71.75 186 PRO A CA 1
ATOM 1456 C C . PRO A 1 186 ? -8.681 -7.896 11.364 1.00 71.75 186 PRO A C 1
ATOM 1458 O O . PRO A 1 186 ? -9.281 -8.086 10.307 1.00 71.75 186 PRO A O 1
ATOM 1461 N N . TYR A 1 187 ? -8.460 -6.683 11.855 1.00 75.44 187 TYR A N 1
ATOM 1462 C CA . TYR A 1 187 ? -8.811 -5.456 11.155 1.00 75.44 187 TYR A CA 1
ATOM 1463 C C . TYR A 1 187 ? -7.665 -4.463 11.293 1.00 75.44 187 TYR A C 1
ATOM 1465 O O . TYR A 1 187 ? -6.936 -4.460 12.287 1.00 75.44 187 TYR A O 1
ATOM 1473 N N . PHE A 1 188 ? -7.537 -3.603 10.293 1.00 79.88 188 PHE A N 1
ATOM 1474 C CA . PHE A 1 188 ? -6.548 -2.542 10.266 1.00 79.88 188 PHE A CA 1
ATOM 1475 C C . PHE A 1 188 ? -7.254 -1.205 10.166 1.00 79.88 188 PHE A C 1
ATOM 1477 O O . PHE A 1 188 ? -8.242 -1.056 9.450 1.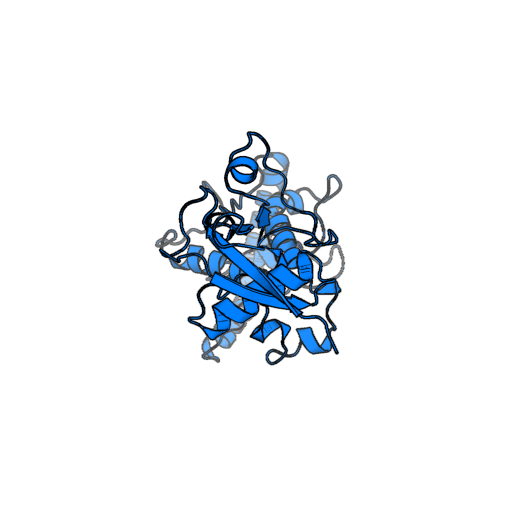00 79.88 188 PHE A O 1
ATOM 1484 N N . TYR A 1 189 ? -6.738 -0.231 10.904 1.00 80.62 189 TYR A N 1
ATOM 1485 C CA . TYR A 1 189 ? -7.216 1.136 10.852 1.00 80.62 189 TYR A CA 1
ATOM 1486 C C . TYR A 1 189 ? -6.102 2.020 10.302 1.00 80.62 189 TYR A C 1
ATOM 1488 O O . TYR A 1 189 ? -5.029 2.129 10.896 1.00 80.62 189 TYR A O 1
ATOM 1496 N N . TRP A 1 190 ? -6.360 2.645 9.158 1.00 84.06 190 TRP A N 1
ATOM 1497 C CA . TRP A 1 190 ? -5.475 3.631 8.553 1.00 84.06 190 TRP A CA 1
ATOM 1498 C C . TRP A 1 190 ? -6.263 4.869 8.139 1.00 84.06 190 TRP A C 1
ATOM 1500 O O . TRP A 1 190 ? -7.468 4.823 7.887 1.00 84.06 190 TRP A O 1
ATOM 1510 N N . ILE A 1 191 ? -5.570 6.000 8.088 1.00 82.12 191 ILE A N 1
ATOM 1511 C CA . ILE A 1 191 ? -6.135 7.300 7.745 1.00 82.12 191 ILE A CA 1
ATOM 1512 C C . ILE A 1 191 ? -5.810 7.590 6.282 1.00 82.12 191 ILE A C 1
ATOM 1514 O O . ILE A 1 191 ? -4.646 7.604 5.899 1.00 82.12 191 ILE A O 1
ATOM 1518 N N . ALA A 1 192 ? -6.839 7.853 5.476 1.00 73.38 192 ALA A N 1
ATOM 1519 C CA . ALA A 1 192 ? -6.684 8.150 4.048 1.00 73.38 192 ALA A CA 1
ATOM 1520 C C . ALA A 1 192 ? -6.056 9.530 3.762 1.00 73.38 192 ALA A C 1
ATOM 1522 O O . ALA A 1 192 ? -5.709 9.832 2.626 1.00 73.38 192 ALA A O 1
ATOM 1523 N N . THR A 1 193 ? -5.934 10.389 4.777 1.00 73.81 193 THR A N 1
ATOM 1524 C CA . THR A 1 193 ? -5.317 11.716 4.665 1.00 73.81 193 THR A CA 1
ATOM 1525 C C . THR A 1 193 ? -3.925 11.740 5.299 1.00 73.81 193 THR A C 1
ATOM 1527 O O . THR A 1 193 ? -3.736 11.111 6.345 1.00 73.81 193 THR A O 1
ATOM 1530 N N . PRO A 1 194 ? -2.979 12.533 4.761 1.00 74.62 194 PRO A N 1
ATOM 1531 C CA . PRO A 1 194 ? -1.646 12.674 5.337 1.00 74.62 194 PRO A CA 1
ATOM 1532 C C . PRO A 1 194 ? -1.676 13.058 6.822 1.00 74.62 194 PRO A C 1
ATOM 1534 O O . PRO A 1 194 ? -2.343 14.012 7.224 1.00 74.62 194 PRO A O 1
ATOM 1537 N N . ILE A 1 195 ? -0.923 12.319 7.640 1.00 79.12 195 ILE A N 1
ATOM 1538 C CA . ILE A 1 195 ? -0.803 12.568 9.082 1.00 79.12 195 ILE A CA 1
ATOM 1539 C C . ILE A 1 195 ? 0.417 13.459 9.335 1.00 79.12 195 ILE A C 1
ATOM 1541 O O . ILE A 1 195 ? 1.567 13.003 9.295 1.00 79.12 195 ILE A O 1
ATOM 1545 N N . GLY A 1 196 ? 0.137 14.735 9.592 1.00 74.31 196 GLY A N 1
ATOM 1546 C CA . GLY A 1 196 ? 1.116 15.779 9.893 1.00 74.31 196 GLY A CA 1
ATOM 1547 C C . GLY A 1 196 ? 1.309 16.044 11.390 1.00 74.31 196 GLY A C 1
ATOM 1548 O O . GLY A 1 196 ? 0.695 15.412 12.253 1.00 74.31 196 GLY A O 1
ATOM 1549 N N . VAL A 1 197 ? 2.158 17.026 11.702 1.00 76.00 197 VAL A N 1
ATOM 1550 C CA . VAL A 1 197 ? 2.470 17.438 13.085 1.00 76.00 197 VAL A CA 1
ATOM 1551 C C . VAL A 1 197 ? 1.222 17.940 13.821 1.00 76.00 197 VAL A C 1
ATOM 1553 O O . VAL A 1 197 ? 1.051 17.629 14.999 1.00 76.00 197 VAL A O 1
ATOM 1556 N N . ASP A 1 198 ? 0.309 18.596 13.107 1.00 80.94 198 ASP A N 1
ATOM 1557 C CA . ASP A 1 198 ? -0.934 19.157 13.658 1.00 80.94 198 ASP A CA 1
ATOM 1558 C C . ASP A 1 198 ? -2.104 18.159 13.683 1.00 80.94 198 ASP A C 1
ATOM 1560 O O . ASP A 1 198 ? -3.225 18.497 14.063 1.00 80.94 198 ASP A O 1
ATOM 1564 N N . SER A 1 199 ? -1.876 16.908 13.268 1.00 84.62 199 SER A N 1
ATOM 1565 C CA . SER A 1 199 ? -2.904 15.866 13.342 1.00 84.62 199 SER A CA 1
ATOM 1566 C C . SER A 1 199 ? -3.230 15.492 14.787 1.00 84.62 199 SER A C 1
ATOM 1568 O O . SER A 1 199 ? -2.374 15.547 15.674 1.00 84.62 199 SER A O 1
ATOM 1570 N N . GLN A 1 200 ? -4.468 15.044 15.017 1.00 85.69 200 GLN A N 1
ATOM 1571 C CA . GLN A 1 200 ? -4.894 14.546 16.325 1.00 85.69 200 GLN A CA 1
ATOM 1572 C C . GLN A 1 200 ? -3.982 13.407 16.800 1.00 85.69 200 GLN A C 1
ATOM 1574 O O . GLN A 1 200 ? -3.559 12.566 16.003 1.00 85.69 200 GLN A O 1
ATOM 1579 N N . GLN A 1 201 ? -3.720 13.353 18.108 1.00 88.88 201 GLN A N 1
ATOM 1580 C CA . GLN A 1 201 ? -2.825 12.361 18.721 1.00 88.88 201 GLN A CA 1
ATOM 1581 C C . GLN A 1 201 ? -3.227 10.924 18.372 1.00 88.88 201 GLN A C 1
ATOM 1583 O O . GLN A 1 201 ? -2.372 10.106 18.041 1.00 88.88 201 GLN A O 1
ATOM 1588 N N . ILE A 1 202 ? -4.533 10.637 18.337 1.00 87.94 202 ILE A N 1
ATOM 1589 C CA . ILE A 1 202 ? -5.039 9.323 17.938 1.00 87.94 202 ILE A CA 1
ATOM 1590 C C . ILE A 1 202 ? -4.583 8.928 16.528 1.00 87.94 202 ILE A C 1
ATOM 1592 O O . ILE A 1 202 ? -4.166 7.793 16.331 1.00 87.94 202 ILE A O 1
ATOM 1596 N N . TYR A 1 203 ? -4.577 9.853 15.564 1.00 87.44 203 TYR A N 1
ATOM 1597 C CA . TYR A 1 203 ? -4.145 9.569 14.192 1.00 87.44 203 TYR A CA 1
ATOM 1598 C C . TYR A 1 203 ? -2.647 9.295 14.112 1.00 87.44 203 TYR A C 1
ATOM 1600 O O . TYR A 1 203 ? -2.222 8.467 13.312 1.00 87.44 203 TYR A O 1
ATOM 1608 N N . LYS A 1 204 ? -1.846 9.914 14.983 1.00 86.38 204 LYS A N 1
ATOM 1609 C CA . LYS A 1 204 ? -0.398 9.689 15.028 1.00 86.38 204 LYS A CA 1
ATOM 1610 C C . LYS A 1 204 ? -0.026 8.253 15.424 1.00 86.38 204 LYS A C 1
ATOM 1612 O O . LYS A 1 204 ? 1.000 7.774 14.950 1.00 86.38 204 LYS A O 1
ATOM 1617 N N . ASN A 1 205 ? -0.876 7.527 16.163 1.00 87.62 205 ASN A N 1
ATOM 1618 C CA . ASN A 1 205 ? -0.684 6.081 16.392 1.00 87.62 205 ASN A CA 1
ATOM 1619 C C . ASN A 1 205 ? -0.734 5.258 15.104 1.00 87.62 205 ASN A C 1
ATOM 1621 O O . ASN A 1 205 ? -0.054 4.246 14.991 1.00 87.62 205 ASN A O 1
ATOM 1625 N N . PHE A 1 206 ? -1.511 5.710 14.121 1.00 87.44 206 PHE A N 1
ATOM 1626 C CA . PHE A 1 206 ? -1.709 5.018 12.849 1.00 87.44 206 PHE A CA 1
ATOM 1627 C C . PHE A 1 206 ? -0.845 5.605 11.731 1.00 87.44 206 PHE A C 1
ATOM 1629 O O . PHE A 1 206 ? -0.999 5.233 10.568 1.00 87.44 206 PHE A O 1
ATOM 1636 N N . ALA A 1 207 ? 0.080 6.514 12.056 1.00 84.44 207 ALA A N 1
ATOM 1637 C CA . ALA A 1 207 ? 0.934 7.167 11.070 1.00 84.44 207 ALA A CA 1
ATOM 1638 C C . ALA A 1 207 ? 1.812 6.173 10.313 1.00 84.44 207 ALA A C 1
ATOM 1640 O O . ALA A 1 207 ? 1.985 6.329 9.109 1.00 84.44 207 ALA A O 1
ATOM 1641 N N . SER A 1 208 ? 2.335 5.149 10.994 1.00 83.50 208 SER A N 1
ATOM 1642 C CA . SER A 1 208 ? 3.183 4.138 10.360 1.00 83.50 208 SER A CA 1
ATOM 1643 C C . SER A 1 208 ? 2.426 3.386 9.261 1.00 83.50 208 SER A C 1
ATOM 1645 O O . SER A 1 208 ? 2.802 3.479 8.093 1.00 83.50 208 SER A O 1
ATOM 1647 N N . ILE A 1 209 ? 1.303 2.737 9.602 1.00 86.06 209 ILE A N 1
ATOM 1648 C CA . ILE A 1 209 ? 0.503 1.978 8.630 1.00 86.06 209 ILE A CA 1
ATOM 1649 C C . ILE A 1 209 ? -0.056 2.872 7.520 1.00 86.06 209 ILE A C 1
ATOM 1651 O O . ILE A 1 209 ? 0.011 2.508 6.351 1.00 86.06 209 ILE A O 1
ATOM 1655 N N . SER A 1 210 ? -0.540 4.069 7.868 1.00 86.00 210 SER A N 1
ATOM 1656 C CA . SER A 1 210 ? -1.157 4.980 6.896 1.00 86.00 210 SER A CA 1
ATOM 1657 C C . SER A 1 210 ? -0.135 5.511 5.894 1.00 86.00 210 SER A C 1
ATOM 1659 O O . SER A 1 210 ? -0.431 5.574 4.709 1.00 86.00 210 SER A O 1
ATOM 1661 N N . ARG A 1 211 ? 1.089 5.841 6.337 1.00 83.88 211 ARG A N 1
ATOM 1662 C CA . ARG A 1 211 ? 2.169 6.267 5.431 1.00 83.88 211 ARG A CA 1
ATOM 1663 C C . ARG A 1 211 ? 2.624 5.142 4.513 1.00 83.88 211 ARG A C 1
ATOM 1665 O O . ARG A 1 211 ? 2.944 5.410 3.365 1.00 83.88 211 ARG A O 1
ATOM 1672 N N . ARG A 1 212 ? 2.672 3.898 5.004 1.00 85.38 212 ARG A N 1
ATOM 1673 C CA . ARG A 1 212 ? 3.018 2.745 4.159 1.00 85.38 212 ARG A CA 1
ATOM 1674 C C . ARG A 1 212 ? 1.937 2.483 3.120 1.00 85.38 212 ARG A C 1
ATOM 1676 O O . ARG A 1 212 ? 2.268 2.320 1.956 1.00 85.38 212 ARG A O 1
ATOM 1683 N N . PHE A 1 213 ? 0.670 2.525 3.523 1.00 86.62 213 PHE A N 1
ATOM 1684 C CA . PHE A 1 213 ? -0.446 2.426 2.590 1.00 86.62 213 PHE A CA 1
ATOM 1685 C C . PHE A 1 213 ? -0.384 3.525 1.516 1.00 86.62 213 PHE A C 1
ATOM 1687 O O . PHE A 1 213 ? -0.379 3.207 0.333 1.00 86.62 213 PHE A O 1
ATOM 1694 N N . ASP A 1 214 ? -0.246 4.795 1.913 1.00 84.31 214 ASP A N 1
ATOM 1695 C CA . ASP A 1 214 ? -0.134 5.934 0.985 1.00 84.31 214 ASP A CA 1
ATOM 1696 C C . ASP A 1 214 ? 1.080 5.814 0.049 1.00 84.31 214 ASP A C 1
ATOM 1698 O O . ASP A 1 214 ? 0.977 6.107 -1.138 1.00 84.31 214 ASP A O 1
ATOM 170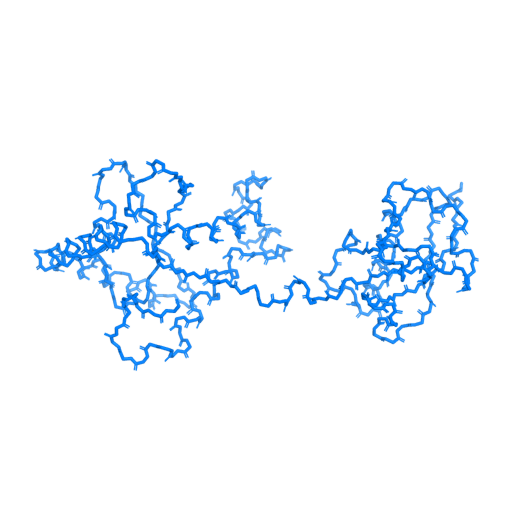2 N N . TYR A 1 215 ? 2.211 5.305 0.550 1.00 84.19 215 TYR A N 1
ATOM 1703 C CA . TYR A 1 215 ? 3.391 5.020 -0.266 1.00 84.19 215 TYR A CA 1
ATOM 1704 C C . TYR A 1 215 ? 3.095 4.008 -1.382 1.00 84.19 215 TYR A C 1
ATOM 1706 O O . TYR A 1 215 ? 3.390 4.289 -2.541 1.00 84.19 215 TYR A O 1
ATOM 1714 N N . PHE A 1 216 ? 2.477 2.865 -1.061 1.00 85.81 216 PHE A N 1
ATOM 1715 C CA . PHE A 1 216 ? 2.138 1.850 -2.068 1.00 85.81 216 PHE A CA 1
ATOM 1716 C C . PHE A 1 216 ? 1.048 2.324 -3.037 1.00 85.81 216 PHE A C 1
ATOM 1718 O O . PHE A 1 216 ? 1.141 2.046 -4.229 1.00 85.81 216 PHE A O 1
ATOM 1725 N N . VAL A 1 217 ? 0.086 3.121 -2.561 1.00 85.69 217 VAL A N 1
ATOM 1726 C CA . VAL A 1 217 ? -0.876 3.818 -3.431 1.00 85.69 217 VAL A CA 1
ATOM 1727 C C . VAL A 1 217 ? -0.159 4.758 -4.397 1.00 85.69 217 VAL A C 1
ATOM 1729 O O . VAL A 1 217 ? -0.524 4.831 -5.565 1.00 85.69 217 VAL A O 1
ATOM 1732 N N . GLY A 1 218 ? 0.879 5.458 -3.938 1.00 83.62 218 GLY A N 1
ATOM 1733 C CA . GLY A 1 218 ? 1.705 6.319 -4.779 1.00 83.62 218 GLY A CA 1
ATOM 1734 C C . GLY A 1 218 ? 2.454 5.566 -5.880 1.00 83.62 218 GLY A C 1
ATOM 1735 O O . GLY A 1 218 ? 2.589 6.106 -6.973 1.00 83.62 218 GLY A O 1
ATOM 1736 N N . LEU A 1 219 ? 2.896 4.329 -5.623 1.00 83.75 219 LEU A N 1
ATOM 1737 C CA . LEU A 1 219 ? 3.566 3.493 -6.629 1.00 83.75 219 LEU A CA 1
ATOM 1738 C C . LEU A 1 219 ? 2.624 3.048 -7.756 1.00 83.75 219 LEU A C 1
ATOM 1740 O O . LEU A 1 219 ? 3.056 2.952 -8.901 1.00 83.75 219 LEU A O 1
ATOM 1744 N N . ASP A 1 220 ? 1.342 2.826 -7.452 1.00 84.88 220 ASP A N 1
ATOM 1745 C CA . ASP A 1 220 ? 0.324 2.523 -8.471 1.00 84.88 220 ASP A CA 1
ATOM 1746 C C . ASP A 1 220 ? -0.145 3.770 -9.243 1.00 84.88 220 ASP A C 1
ATOM 1748 O O . ASP A 1 220 ? -0.803 3.653 -10.280 1.00 84.88 220 ASP A O 1
ATOM 1752 N N . ASP A 1 221 ? 0.176 4.961 -8.728 1.00 85.88 221 ASP A N 1
ATOM 1753 C CA . ASP A 1 221 ? -0.172 6.273 -9.277 1.00 85.88 221 ASP A CA 1
ATOM 1754 C C . ASP A 1 221 ? -1.611 6.363 -9.835 1.00 85.88 221 ASP A C 1
ATOM 1756 O O . ASP A 1 221 ? -1.836 6.701 -11.003 1.00 85.88 221 ASP A O 1
ATOM 1760 N N . PRO A 1 222 ? -2.645 6.084 -9.017 1.00 83.56 222 PRO A N 1
ATOM 1761 C CA . PRO A 1 222 ? -4.025 6.082 -9.494 1.00 83.56 222 PRO A CA 1
ATOM 1762 C C . PRO A 1 222 ? -4.491 7.476 -9.935 1.00 83.56 222 PRO A C 1
ATOM 1764 O O . PRO A 1 222 ? -5.442 7.594 -10.697 1.00 83.56 222 PRO A O 1
ATOM 1767 N N . ARG A 1 223 ? -3.828 8.552 -9.488 1.00 83.69 223 ARG A N 1
ATOM 1768 C CA . ARG A 1 223 ? -4.230 9.939 -9.778 1.00 83.69 223 ARG A CA 1
ATOM 1769 C C . ARG A 1 223 ? -3.985 10.346 -11.229 1.00 83.69 223 ARG A C 1
ATOM 1771 O O . ARG A 1 223 ? -4.633 11.277 -11.699 1.00 83.69 223 ARG A O 1
ATOM 1778 N N . THR A 1 224 ? -3.074 9.677 -11.931 1.00 85.75 224 THR A N 1
ATOM 1779 C CA . THR A 1 224 ? -2.848 9.905 -13.367 1.00 85.75 224 THR A CA 1
ATOM 1780 C C . THR A 1 224 ? -3.735 9.031 -14.247 1.00 85.75 224 THR A C 1
ATOM 1782 O O . THR A 1 224 ? -3.773 9.212 -15.467 1.00 85.75 224 THR A O 1
ATOM 1785 N N . LYS A 1 225 ? -4.476 8.090 -13.653 1.00 86.31 225 LYS A N 1
ATOM 1786 C CA . LYS A 1 225 ? -5.383 7.192 -14.365 1.00 86.31 225 LYS A CA 1
ATOM 1787 C C . LYS A 1 225 ? -6.791 7.776 -14.412 1.00 86.31 225 LYS A C 1
ATOM 1789 O O . LYS A 1 225 ? -7.204 8.561 -13.561 1.00 86.31 225 LYS A O 1
ATOM 1794 N N . ARG A 1 226 ? -7.555 7.374 -15.427 1.00 89.19 226 ARG A N 1
ATOM 1795 C CA . ARG A 1 226 ? -8.972 7.733 -15.516 1.00 89.19 226 ARG A CA 1
ATOM 1796 C C . ARG A 1 226 ? -9.788 6.899 -14.534 1.00 89.19 226 ARG A C 1
ATOM 1798 O O . ARG A 1 226 ? -9.563 5.699 -14.408 1.00 89.19 226 ARG A O 1
ATOM 1805 N N . GLU A 1 227 ? -10.778 7.522 -13.908 1.00 90.44 227 GLU A N 1
ATOM 1806 C CA . GLU A 1 227 ? -11.662 6.872 -12.936 1.00 90.44 227 GLU A CA 1
ATOM 1807 C C . GLU A 1 227 ? -12.365 5.631 -13.508 1.00 90.44 227 GLU A C 1
ATOM 1809 O O . GLU A 1 227 ? -12.404 4.592 -12.859 1.00 90.44 227 GLU A O 1
ATOM 1814 N N . ASP A 1 228 ? -12.843 5.685 -14.752 1.00 90.38 228 ASP A N 1
ATOM 1815 C CA . ASP A 1 228 ? -13.499 4.548 -15.404 1.00 90.38 228 ASP A CA 1
ATOM 1816 C C . ASP A 1 228 ? -12.554 3.367 -15.663 1.00 90.38 228 ASP A C 1
ATOM 1818 O O . ASP A 1 228 ? -12.988 2.216 -15.644 1.00 90.38 228 ASP A O 1
ATOM 1822 N N . ALA A 1 229 ? -11.260 3.630 -15.855 1.00 86.88 229 ALA A N 1
ATOM 1823 C CA . ALA A 1 229 ? -10.252 2.580 -15.935 1.00 86.88 229 ALA A CA 1
ATOM 1824 C C . ALA A 1 229 ? -9.974 1.963 -14.555 1.00 86.88 229 ALA A C 1
ATOM 1826 O O . ALA A 1 229 ? -9.841 0.747 -14.455 1.00 86.88 229 ALA A O 1
ATOM 1827 N N . ILE A 1 230 ? -9.937 2.774 -13.490 1.00 86.25 230 ILE A N 1
ATOM 1828 C CA . ILE A 1 230 ? -9.757 2.293 -12.109 1.00 86.25 230 ILE A CA 1
ATOM 1829 C C . ILE A 1 230 ? -10.958 1.450 -11.670 1.00 86.25 230 ILE A C 1
ATOM 1831 O O . ILE A 1 230 ? -10.793 0.426 -11.029 1.00 86.25 230 ILE A O 1
ATOM 1835 N N . LEU A 1 231 ? -12.181 1.838 -12.024 1.00 85.12 231 LEU A N 1
ATOM 1836 C CA . LEU A 1 231 ? -13.384 1.101 -11.620 1.00 85.12 231 LEU A CA 1
ATOM 1837 C C . LEU A 1 231 ? -13.644 -0.162 -12.458 1.00 85.12 231 LEU A C 1
ATOM 1839 O O . LEU A 1 231 ? -14.538 -0.942 -12.130 1.00 85.12 231 LEU A O 1
ATOM 1843 N N . ASN A 1 232 ? -12.879 -0.379 -13.530 1.00 84.44 232 ASN A N 1
ATOM 1844 C CA . ASN A 1 232 ? -13.011 -1.536 -14.403 1.00 84.44 232 ASN A CA 1
ATOM 1845 C C . ASN A 1 232 ? -11.877 -2.537 -14.155 1.00 84.44 232 ASN A C 1
ATOM 1847 O O . ASN A 1 232 ? -10.759 -2.334 -14.620 1.00 84.44 232 ASN A O 1
ATOM 1851 N N . SER A 1 233 ? -12.188 -3.664 -13.510 1.00 82.19 233 SER A N 1
ATOM 1852 C CA . SER A 1 233 ? -11.224 -4.738 -13.218 1.00 82.19 233 SER A CA 1
ATOM 1853 C C . SER A 1 233 ? -10.622 -5.415 -14.456 1.00 82.19 233 SER A C 1
ATOM 1855 O O . SER A 1 233 ? -9.702 -6.211 -14.320 1.00 82.19 233 SER A O 1
ATOM 1857 N N . MET A 1 234 ? -11.158 -5.142 -15.649 1.00 85.62 234 MET A N 1
ATOM 1858 C CA . MET A 1 234 ? -10.645 -5.626 -16.937 1.00 85.62 234 MET A CA 1
ATOM 1859 C C . MET A 1 234 ? -9.770 -4.583 -17.648 1.00 85.62 234 MET A C 1
ATOM 1861 O O . MET A 1 234 ? -9.481 -4.731 -18.831 1.00 85.62 234 MET A O 1
ATOM 1865 N N . SER A 1 235 ? -9.432 -3.470 -16.993 1.00 86.69 235 SER A N 1
ATOM 1866 C CA . SER A 1 235 ? -8.567 -2.449 -17.581 1.00 86.69 235 SER A CA 1
ATOM 1867 C C . SER A 1 235 ? -7.095 -2.854 -17.513 1.00 86.69 235 SER A C 1
ATOM 1869 O O . SER A 1 235 ? -6.691 -3.653 -16.666 1.00 86.69 235 SER A O 1
ATOM 1871 N N . SER A 1 236 ? -6.268 -2.218 -18.346 1.00 83.88 236 SER A N 1
ATOM 1872 C CA . SER A 1 236 ? -4.814 -2.424 -18.341 1.00 83.88 236 SER A CA 1
ATOM 1873 C C . SER A 1 236 ? -4.149 -2.087 -17.004 1.00 83.88 236 SER A C 1
ATOM 1875 O O . SER A 1 236 ? -3.043 -2.541 -16.741 1.00 83.88 236 SER A O 1
ATOM 1877 N N . ILE A 1 237 ? -4.819 -1.341 -16.114 1.00 84.69 237 ILE A N 1
ATOM 1878 C CA . ILE A 1 237 ? -4.334 -1.111 -14.745 1.00 84.69 237 ILE A CA 1
ATOM 1879 C C . ILE A 1 237 ? -4.210 -2.440 -13.994 1.00 84.69 237 ILE A C 1
ATOM 1881 O O . ILE A 1 237 ? -3.253 -2.632 -13.252 1.00 84.69 237 ILE A O 1
ATOM 1885 N N . TYR A 1 238 ? -5.171 -3.344 -14.188 1.00 84.44 238 TYR A N 1
ATOM 1886 C CA . TYR A 1 238 ? -5.223 -4.640 -13.513 1.00 84.44 238 TYR A CA 1
ATOM 1887 C C . TYR A 1 238 ? -4.546 -5.759 -14.301 1.00 84.44 238 TYR A C 1
ATOM 1889 O O . TYR A 1 238 ? -4.120 -6.740 -13.696 1.00 84.44 238 TYR A O 1
ATOM 1897 N N . GLU A 1 239 ? -4.458 -5.622 -15.625 1.00 81.38 239 GLU A N 1
ATOM 1898 C CA . GLU A 1 239 ? -3.798 -6.599 -16.497 1.00 81.38 239 GLU A CA 1
ATOM 1899 C C . GLU A 1 239 ? -2.272 -6.421 -16.515 1.00 81.38 239 GLU A C 1
ATOM 1901 O O . GLU A 1 239 ? -1.542 -7.395 -16.344 1.00 81.38 239 GLU A O 1
ATOM 1906 N N . ASP A 1 240 ? -1.800 -5.178 -16.656 1.00 80.25 240 ASP A N 1
ATOM 1907 C CA . ASP A 1 240 ? -0.381 -4.861 -16.865 1.00 80.25 240 ASP A CA 1
ATOM 1908 C C . ASP A 1 240 ? 0.283 -4.201 -15.644 1.00 80.25 240 ASP A C 1
ATOM 1910 O O . ASP A 1 240 ? 1.506 -4.057 -15.593 1.00 80.25 240 ASP A O 1
ATOM 1914 N N . GLY A 1 241 ? -0.509 -3.736 -14.673 1.00 79.94 241 GLY A N 1
ATOM 1915 C CA . GLY A 1 241 ? -0.004 -3.034 -13.496 1.00 79.94 241 GLY A CA 1
ATOM 1916 C C . GLY A 1 241 ? 0.665 -3.960 -12.481 1.00 79.94 241 GLY A C 1
ATOM 1917 O O . GLY A 1 241 ? 0.266 -5.105 -12.285 1.00 79.94 241 GLY A O 1
ATOM 1918 N N . GLU A 1 242 ? 1.660 -3.433 -11.763 1.00 82.69 242 GLU A N 1
ATOM 1919 C CA . GLU A 1 242 ? 2.328 -4.158 -10.670 1.00 82.69 242 GLU A CA 1
ATOM 1920 C C . GLU A 1 242 ? 1.434 -4.299 -9.416 1.00 82.69 242 GLU A C 1
ATOM 1922 O O . GLU A 1 242 ? 1.696 -5.152 -8.568 1.00 82.69 242 GLU A O 1
ATOM 1927 N N . LEU A 1 243 ? 0.351 -3.512 -9.322 1.00 88.38 243 LEU A N 1
ATOM 1928 C CA . LEU A 1 243 ? -0.681 -3.589 -8.278 1.00 88.38 243 LEU A CA 1
ATOM 1929 C C . LEU A 1 243 ? -0.094 -3.580 -6.851 1.00 88.38 243 LEU A C 1
ATOM 1931 O O . LEU A 1 243 ? -0.452 -4.397 -5.994 1.00 88.38 243 LEU A O 1
ATOM 1935 N N . TRP A 1 244 ? 0.797 -2.627 -6.579 1.00 88.44 244 TRP A N 1
ATOM 1936 C CA . TRP A 1 244 ? 1.531 -2.475 -5.323 1.00 88.44 244 TRP A CA 1
ATOM 1937 C C . TRP A 1 244 ? 0.618 -2.359 -4.102 1.00 88.44 244 TRP A C 1
ATOM 1939 O O . TRP A 1 244 ? 0.861 -2.996 -3.076 1.00 88.44 244 TRP A O 1
ATOM 1949 N N . THR A 1 245 ? -0.466 -1.591 -4.206 1.00 87.88 245 THR A N 1
ATOM 1950 C CA . THR A 1 245 ? -1.461 -1.416 -3.138 1.00 87.88 245 THR A CA 1
ATOM 1951 C C . THR A 1 245 ? -2.138 -2.739 -2.803 1.00 87.88 245 THR A C 1
ATOM 1953 O O . THR A 1 245 ? -2.295 -3.087 -1.630 1.00 87.88 245 THR A O 1
ATOM 1956 N N . TYR A 1 246 ? -2.512 -3.505 -3.831 1.00 85.88 246 TYR A N 1
ATOM 1957 C CA . TYR A 1 246 ? -3.100 -4.829 -3.656 1.00 85.88 246 TYR A CA 1
ATOM 1958 C C . TYR A 1 246 ? -2.094 -5.790 -3.013 1.00 85.88 246 TYR A C 1
ATOM 1960 O O . TYR A 1 246 ? -2.436 -6.473 -2.046 1.00 85.88 246 TYR A O 1
ATOM 1968 N N . GLY A 1 247 ? -0.845 -5.797 -3.489 1.00 86.38 247 GLY A N 1
ATOM 1969 C CA . GLY A 1 247 ? 0.240 -6.601 -2.927 1.00 86.38 247 GLY A CA 1
ATOM 1970 C C . GLY A 1 247 ? 0.508 -6.292 -1.452 1.00 86.38 247 GLY A C 1
ATOM 1971 O O . GLY A 1 247 ? 0.622 -7.216 -0.642 1.00 86.38 247 GLY A O 1
ATOM 1972 N N . PHE A 1 248 ? 0.527 -5.010 -1.072 1.00 86.19 248 PHE A N 1
ATOM 1973 C CA . PHE A 1 248 ? 0.670 -4.577 0.320 1.00 86.19 248 PHE A CA 1
ATOM 1974 C C . PHE A 1 248 ? -0.467 -5.102 1.198 1.00 86.19 248 PHE A C 1
ATOM 1976 O O . PHE A 1 248 ? -0.215 -5.710 2.240 1.00 86.19 248 PHE A O 1
ATOM 1983 N N . ILE A 1 249 ? -1.720 -4.920 0.770 1.00 84.81 249 ILE A N 1
ATOM 1984 C CA . ILE A 1 249 ? -2.870 -5.383 1.547 1.00 84.81 249 ILE A CA 1
ATOM 1985 C C . ILE A 1 249 ? -2.874 -6.908 1.673 1.00 84.81 249 ILE A C 1
ATOM 1987 O O . ILE A 1 249 ? -3.085 -7.437 2.764 1.00 84.81 249 ILE A O 1
ATOM 1991 N N . ARG A 1 250 ? -2.628 -7.625 0.575 1.00 82.06 250 ARG A N 1
ATOM 1992 C CA . ARG A 1 250 ? -2.566 -9.086 0.589 1.00 82.06 250 ARG A CA 1
ATOM 1993 C C . ARG A 1 250 ? -1.485 -9.581 1.549 1.00 82.06 250 ARG A C 1
ATOM 1995 O O . ARG A 1 250 ? -1.774 -10.434 2.378 1.00 82.06 250 ARG A O 1
ATOM 2002 N N . SER A 1 251 ? -0.292 -8.987 1.507 1.00 82.19 251 SER A N 1
ATOM 2003 C CA . SER A 1 251 ? 0.810 -9.326 2.420 1.00 82.19 251 SER A CA 1
ATOM 2004 C C . SER A 1 251 ? 0.433 -9.099 3.885 1.00 82.19 251 SER A C 1
ATOM 2006 O O . SER A 1 251 ? 0.747 -9.915 4.748 1.00 82.19 251 SER A O 1
ATOM 2008 N N . LEU A 1 252 ? -0.287 -8.013 4.171 1.00 80.56 252 LEU A N 1
ATOM 2009 C CA . LEU A 1 252 ? -0.769 -7.691 5.511 1.00 80.56 252 LEU A CA 1
ATOM 2010 C C . LEU A 1 252 ? -1.804 -8.716 6.019 1.00 80.56 252 LEU A C 1
ATOM 2012 O O . LEU A 1 252 ? -1.761 -9.123 7.180 1.00 80.56 252 LEU A O 1
ATOM 2016 N N . LEU A 1 253 ? -2.711 -9.168 5.148 1.00 77.19 253 LEU A N 1
ATOM 2017 C CA . LEU A 1 253 ? -3.696 -10.208 5.464 1.00 77.19 253 LEU A CA 1
ATOM 2018 C C . LEU A 1 253 ? -3.046 -11.592 5.625 1.00 77.19 253 LEU A C 1
ATOM 2020 O O . LEU A 1 253 ? -3.378 -12.317 6.563 1.00 77.19 253 LEU A O 1
ATOM 2024 N N . ASP A 1 254 ? -2.095 -11.944 4.760 1.00 75.69 254 ASP A N 1
ATOM 2025 C CA . ASP A 1 254 ? -1.337 -13.198 4.836 1.00 75.69 254 ASP A CA 1
ATOM 2026 C C . ASP A 1 254 ? -0.505 -13.258 6.127 1.00 75.69 254 ASP A C 1
ATOM 2028 O O . ASP A 1 254 ? -0.493 -14.284 6.817 1.00 75.69 254 ASP A O 1
ATOM 2032 N N . TYR A 1 255 ? 0.095 -12.132 6.533 1.00 73.75 255 TYR A N 1
ATOM 2033 C CA . TYR A 1 255 ? 0.758 -12.005 7.829 1.00 73.75 255 TYR A CA 1
ATOM 2034 C C . TYR A 1 255 ? -0.203 -12.319 8.988 1.00 73.75 255 TYR A C 1
ATOM 2036 O O . TYR A 1 255 ? 0.141 -13.106 9.871 1.00 73.75 255 TYR A O 1
ATOM 2044 N N . CYS A 1 256 ? -1.438 -11.806 8.961 1.00 69.19 256 CYS A N 1
ATOM 2045 C CA . CYS A 1 256 ? -2.448 -12.135 9.973 1.00 69.19 256 CYS A CA 1
ATOM 2046 C C . CYS A 1 256 ? -2.873 -13.609 9.972 1.00 69.19 256 CYS A C 1
ATOM 2048 O O . CYS A 1 256 ? -3.111 -14.176 11.040 1.00 69.19 256 CYS A O 1
ATOM 2050 N N . ASN A 1 257 ? -2.979 -14.228 8.795 1.00 65.19 257 ASN A N 1
ATOM 2051 C CA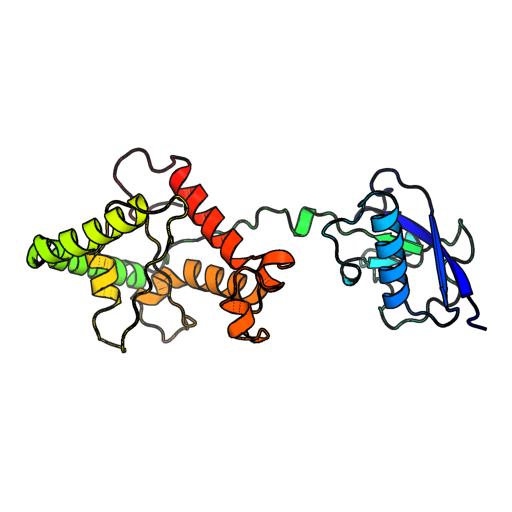 . ASN A 1 257 ? -3.471 -15.598 8.639 1.00 65.19 257 ASN A CA 1
ATOM 2052 C C . ASN A 1 257 ? -2.411 -16.670 8.939 1.00 65.19 257 ASN A C 1
ATOM 2054 O O . ASN A 1 257 ? -2.767 -17.797 9.278 1.00 65.19 257 ASN A O 1
ATOM 2058 N N . SER A 1 258 ? -1.118 -16.337 8.869 1.00 59.09 258 SER A N 1
ATOM 2059 C CA . SER A 1 258 ? 0.004 -17.280 9.047 1.00 59.09 258 SER A CA 1
ATOM 2060 C C . SER A 1 258 ? 0.211 -17.822 10.477 1.00 59.09 258 SER A C 1
ATOM 2062 O O . SER A 1 258 ? 1.176 -18.535 10.738 1.00 59.09 258 SER A O 1
ATOM 2064 N N . GLY A 1 259 ? -0.715 -17.570 11.409 1.00 50.09 259 GLY A N 1
ATOM 2065 C CA . GLY A 1 259 ? -0.765 -18.295 12.683 1.00 50.09 259 GLY A CA 1
ATOM 2066 C C . GLY A 1 259 ? 0.046 -17.702 13.838 1.00 50.09 259 GLY A C 1
ATOM 2067 O O . GLY A 1 259 ? 0.025 -18.278 14.924 1.00 50.09 259 GLY A O 1
ATOM 2068 N N . ASN A 1 260 ? 0.630 -16.506 13.700 1.00 45.78 260 ASN A N 1
ATOM 2069 C CA . ASN A 1 260 ? 1.165 -15.748 14.849 1.00 45.78 260 ASN A CA 1
ATOM 2070 C C . ASN A 1 260 ? 0.078 -15.295 15.858 1.00 45.78 260 ASN A C 1
ATOM 2072 O O . ASN A 1 260 ? 0.392 -14.694 16.881 1.00 45.78 260 ASN A O 1
ATOM 2076 N N . PHE A 1 261 ? -1.199 -15.610 15.605 1.00 45.34 261 PHE A N 1
ATOM 2077 C CA . PHE A 1 261 ? -2.354 -15.243 16.432 1.00 45.34 261 PHE A CA 1
ATOM 2078 C C . PHE A 1 261 ? -3.261 -16.425 16.815 1.00 45.34 261 PHE A C 1
ATOM 2080 O O . PHE A 1 261 ? -4.435 -16.224 17.138 1.00 45.34 261 PHE A O 1
ATOM 2087 N N . ALA A 1 262 ? -2.752 -17.662 16.835 1.00 29.16 262 ALA A N 1
ATOM 2088 C CA . ALA A 1 262 ? -3.485 -18.815 17.366 1.00 29.16 262 ALA A CA 1
ATOM 2089 C C . ALA A 1 262 ? -3.603 -18.753 18.906 1.00 29.16 262 ALA A C 1
ATOM 2091 O O . ALA A 1 262 ? -3.002 -19.558 19.603 1.00 29.16 262 ALA A O 1
ATOM 2092 N N . ASN A 1 263 ? -4.303 -17.736 19.425 1.00 28.16 263 ASN A N 1
ATOM 2093 C CA . ASN A 1 263 ? -5.009 -17.670 20.711 1.00 28.16 263 ASN A CA 1
ATOM 2094 C C . ASN A 1 263 ? -5.495 -16.230 20.962 1.00 28.16 263 ASN A C 1
ATOM 2096 O O . ASN A 1 263 ? -4.860 -15.462 21.676 1.00 28.16 263 ASN A O 1
ATOM 2100 N N . GLY A 1 264 ? -6.647 -15.860 20.394 1.00 33.31 264 GLY A N 1
ATOM 2101 C CA . GLY A 1 264 ? -7.617 -14.954 21.034 1.00 33.31 264 GLY A CA 1
ATOM 2102 C C . GLY A 1 264 ? -7.159 -13.579 21.554 1.00 33.31 264 GLY A C 1
ATOM 2103 O O . GLY A 1 264 ? -7.840 -13.016 22.410 1.00 33.31 264 GLY A O 1
ATOM 2104 N N . ARG A 1 265 ? -6.054 -13.009 21.068 1.00 28.22 265 ARG A N 1
ATOM 2105 C CA . ARG A 1 265 ? -5.659 -11.615 21.316 1.00 28.22 265 ARG A CA 1
ATOM 2106 C C . ARG A 1 265 ? -4.961 -11.051 20.088 1.00 28.22 265 ARG A C 1
ATOM 2108 O O . ARG A 1 265 ? -3.779 -11.292 19.915 1.00 28.22 265 ARG A O 1
ATOM 2115 N N . CYS A 1 266 ? -5.649 -10.223 19.312 1.00 43.06 266 CYS A N 1
ATOM 2116 C CA . CYS A 1 266 ? -4.969 -9.114 18.651 1.00 43.06 266 CYS A CA 1
ATOM 2117 C C . CYS A 1 266 ? -5.420 -7.823 19.330 1.00 43.06 266 CYS A C 1
ATOM 2119 O O . CYS A 1 266 ? -6.565 -7.389 19.183 1.00 43.06 266 CYS A O 1
ATOM 2121 N N . PRO A 1 267 ? -4.561 -7.291 20.203 1.00 42.69 267 PRO A N 1
ATOM 2122 C CA . PRO A 1 267 ? -4.354 -5.855 20.208 1.00 42.69 267 PRO A CA 1
ATOM 2123 C C . PRO A 1 267 ? -2.874 -5.568 20.472 1.00 42.69 267 PRO A C 1
ATOM 2125 O O . PRO A 1 267 ? -2.374 -5.914 21.537 1.00 42.69 267 PRO A O 1
ATOM 2128 N N . TYR A 1 268 ? -2.187 -4.972 19.503 1.00 49.12 268 TYR A N 1
ATOM 2129 C CA . TYR A 1 268 ? -0.940 -4.223 19.673 1.00 49.12 268 TYR A CA 1
ATOM 2130 C C . TYR A 1 268 ? -0.219 -4.361 21.028 1.00 49.12 268 TYR A C 1
ATOM 2132 O O . TYR A 1 268 ? -0.539 -3.683 22.008 1.00 49.12 268 TYR A O 1
ATOM 2140 N N . LYS A 1 269 ? 0.776 -5.246 21.062 1.00 30.28 269 LYS A N 1
ATOM 2141 C CA . LYS A 1 269 ? 1.979 -5.114 21.883 1.00 30.28 269 LYS A CA 1
ATOM 2142 C C . LYS A 1 269 ? 3.024 -6.095 21.365 1.00 30.28 269 LYS A C 1
ATOM 2144 O O . LYS A 1 269 ? 2.755 -7.289 21.290 1.00 30.28 269 LYS A O 1
ATOM 2149 N N . ASP A 1 270 ? 4.174 -5.524 21.030 1.00 34.84 270 ASP A N 1
ATOM 2150 C CA . ASP A 1 270 ? 5.431 -6.159 20.635 1.00 34.84 270 ASP A CA 1
ATOM 2151 C C . ASP A 1 270 ? 5.436 -6.840 19.248 1.00 34.84 270 ASP A C 1
ATOM 2153 O O . ASP A 1 270 ? 5.342 -8.060 19.117 1.00 34.84 270 ASP A O 1
ATOM 2157 N N . CYS A 1 271 ? 5.597 -6.007 18.210 1.00 34.97 271 CYS A N 1
ATOM 2158 C CA . CYS A 1 271 ? 6.271 -6.314 16.941 1.00 34.97 271 CYS A CA 1
ATOM 2159 C C . CYS A 1 271 ? 7.234 -5.161 16.631 1.00 34.97 271 CYS A C 1
ATOM 2161 O O . CYS A 1 271 ? 6.784 -3.992 16.718 1.00 34.97 271 CYS A O 1
#

Secondary structure (DSSP, 8-state):
---EEEEEEEEE-TTSPBGGG---EEEEEETT-BHHHHHHHHHHHHHHHH-TTTT--GGG-EEESSHHHHTSSSPPPPPTTSB-TTTTSSGGG-EEEE---GGGTSS-----------HHHHHHHHHHHHHHHHHHHHTHHHHHHHHHHHHHHHHS-SS----------TTSSHHHHHHHT--SS------SS---TTS-HHHHHTHHHHHHHHHHHHHH-GGGS-HHHHT-TTSHHHHT---HHHHHHHHHHHHHHTSTT-SS--S----

pLDDT: mean 80.31, std 14.51, range [28.16, 96.44]